Protein AF-0000000067715966 (afdb_homodimer)

Structure (mmCIF, N/CA/C/O backbone):
data_AF-0000000067715966-model_v1
#
loop_
_entity.id
_entity.type
_entity.pdbx_description
1 polymer 'Transcriptional regulator'
#
loop_
_atom_site.group_PDB
_atom_site.id
_atom_site.type_symbol
_atom_site.label_atom_id
_atom_site.label_alt_id
_atom_site.label_comp_id
_atom_site.label_asym_id
_atom_site.label_entity_id
_atom_site.label_seq_id
_atom_site.pdbx_PDB_ins_code
_atom_site.Cartn_x
_atom_site.Cartn_y
_atom_site.Cartn_z
_atom_site.occupancy
_atom_site.B_iso_or_equiv
_atom_site.auth_seq_id
_atom_site.auth_comp_id
_atom_site.auth_asym_id
_atom_site.auth_atom_id
_atom_site.pdbx_PDB_model_num
ATOM 1 N N . MET A 1 1 ? 24.328 -12.742 -24.219 1 64.44 1 MET A N 1
ATOM 2 C CA . MET A 1 1 ? 24.547 -11.734 -23.188 1 64.44 1 MET A CA 1
ATOM 3 C C . MET A 1 1 ? 24.984 -12.391 -21.875 1 64.44 1 MET A C 1
ATOM 5 O O . MET A 1 1 ? 24.5 -13.469 -21.531 1 64.44 1 MET A O 1
ATOM 9 N N . GLN A 1 2 ? 26.062 -11.914 -21.234 1 86.31 2 GLN A N 1
ATOM 10 C CA . GLN A 1 2 ? 26.562 -12.531 -20 1 86.31 2 GLN A CA 1
ATOM 11 C C . GLN A 1 2 ? 25.594 -12.281 -18.844 1 86.31 2 GLN A C 1
ATOM 13 O O . GLN A 1 2 ? 25.109 -11.172 -18.672 1 86.31 2 GLN A O 1
ATOM 18 N N . LEU A 1 3 ? 25.203 -13.406 -18.172 1 93.06 3 LEU A N 1
ATOM 19 C CA . LEU A 1 3 ? 24.312 -13.328 -17.016 1 93.06 3 LEU A CA 1
ATOM 20 C C . LEU A 1 3 ? 24.938 -12.5 -15.898 1 93.06 3 LEU A C 1
ATOM 22 O O . LEU A 1 3 ? 26.094 -12.734 -15.523 1 93.06 3 LEU A O 1
ATOM 26 N N . SER A 1 4 ? 24.312 -11.414 -15.586 1 96.56 4 SER A N 1
ATOM 27 C CA . SER A 1 4 ? 24.734 -10.508 -14.523 1 96.56 4 SER A CA 1
ATOM 28 C C . SER A 1 4 ? 23.531 -10.016 -13.727 1 96.56 4 SER A C 1
ATOM 30 O O . SER A 1 4 ? 22.375 -10.242 -14.117 1 96.56 4 SER A O 1
ATOM 32 N N . LYS A 1 5 ? 23.781 -9.453 -12.602 1 97.62 5 LYS A N 1
ATOM 33 C CA . LYS A 1 5 ? 22.703 -8.859 -11.828 1 97.62 5 LYS A CA 1
ATOM 34 C C . LYS A 1 5 ? 21.938 -7.828 -12.656 1 97.62 5 LYS A C 1
ATOM 36 O O . LYS A 1 5 ? 20.703 -7.777 -12.609 1 97.62 5 LYS A O 1
ATOM 41 N N . GLU A 1 6 ? 22.672 -7.102 -13.469 1 97.44 6 GLU A N 1
ATOM 42 C CA . GLU A 1 6 ? 22.078 -6.047 -14.281 1 97.44 6 GLU A CA 1
ATOM 43 C C . GLU A 1 6 ? 21.156 -6.629 -15.352 1 97.44 6 GLU A C 1
ATOM 45 O O . GLU A 1 6 ? 20.047 -6.121 -15.57 1 97.44 6 GLU A O 1
ATOM 50 N N . SER A 1 7 ? 21.594 -7.688 -15.977 1 97.62 7 SER A N 1
ATOM 51 C CA . SER A 1 7 ? 20.766 -8.297 -17.016 1 97.62 7 SER A CA 1
ATOM 52 C C . SER A 1 7 ? 19.516 -8.938 -16.406 1 97.62 7 SER A C 1
ATOM 54 O O . SER A 1 7 ? 18.453 -8.914 -17.016 1 97.62 7 SER A O 1
ATOM 56 N N . ILE A 1 8 ? 19.656 -9.508 -15.203 1 98.44 8 ILE A N 1
ATOM 57 C CA . ILE A 1 8 ? 18.531 -10.133 -14.516 1 98.44 8 ILE A CA 1
ATOM 58 C C . ILE A 1 8 ? 17.5 -9.07 -14.125 1 98.44 8 ILE A C 1
ATOM 60 O O . ILE A 1 8 ? 16.297 -9.234 -14.367 1 98.44 8 ILE A O 1
ATOM 64 N N . ILE A 1 9 ? 18 -7.961 -13.617 1 98.56 9 ILE A N 1
ATOM 65 C CA . ILE A 1 9 ? 17.125 -6.863 -13.227 1 98.56 9 ILE A CA 1
ATOM 66 C C . ILE A 1 9 ? 16.438 -6.289 -14.461 1 98.56 9 ILE A C 1
ATOM 68 O O . ILE A 1 9 ? 15.234 -6.004 -14.43 1 98.56 9 ILE A O 1
ATOM 72 N N . GLY A 1 10 ? 17.203 -6.113 -15.516 1 98.12 10 GLY A N 1
ATOM 73 C CA . GLY A 1 10 ? 16.625 -5.645 -16.75 1 98.12 10 GLY A CA 1
ATOM 74 C C . GLY A 1 10 ? 15.492 -6.527 -17.266 1 98.12 10 GLY A C 1
ATOM 75 O O . GLY A 1 10 ? 14.453 -6.031 -17.688 1 98.12 10 GLY A O 1
ATOM 76 N N . ALA A 1 11 ? 15.719 -7.824 -17.219 1 98.38 11 ALA A N 1
ATOM 77 C CA . ALA A 1 11 ? 14.695 -8.789 -17.625 1 98.38 11 ALA A CA 1
ATOM 78 C C . ALA A 1 11 ? 13.469 -8.703 -16.719 1 98.38 11 ALA A C 1
ATOM 80 O O . ALA A 1 11 ? 12.336 -8.773 -17.188 1 98.38 11 ALA A O 1
ATOM 81 N N . ALA A 1 12 ? 13.688 -8.57 -15.422 1 98.56 12 ALA A N 1
ATOM 82 C CA . ALA A 1 12 ? 12.602 -8.43 -14.453 1 98.56 12 ALA A CA 1
ATOM 83 C C . ALA A 1 12 ? 11.742 -7.211 -14.773 1 98.56 12 ALA A C 1
ATOM 85 O O . ALA A 1 12 ? 10.508 -7.305 -14.812 1 98.56 12 ALA A O 1
ATOM 86 N N . VAL A 1 13 ? 12.414 -6.09 -15.086 1 98.44 13 VAL A N 1
ATOM 87 C CA . VAL A 1 13 ? 11.703 -4.848 -15.383 1 98.44 13 VAL A CA 1
ATOM 88 C C . VAL A 1 13 ? 10.891 -5.012 -16.656 1 98.44 13 VAL A C 1
ATOM 90 O O . VAL A 1 13 ? 9.766 -4.52 -16.75 1 98.44 13 VAL A O 1
ATOM 93 N N . SER A 1 14 ? 11.453 -5.688 -17.625 1 98.12 14 SER A N 1
ATOM 94 C CA . SER A 1 14 ? 10.742 -5.953 -18.875 1 98.12 14 SER A CA 1
ATOM 95 C C . SER A 1 14 ? 9.484 -6.785 -18.625 1 98.12 14 SER A C 1
ATOM 97 O O . SER A 1 14 ? 8.422 -6.492 -19.172 1 98.12 14 SER A O 1
ATOM 99 N N . ILE A 1 15 ? 9.594 -7.785 -17.828 1 98.12 15 ILE A N 1
ATOM 100 C CA . ILE A 1 15 ? 8.469 -8.656 -17.5 1 98.12 15 ILE A CA 1
ATOM 101 C C . ILE A 1 15 ? 7.41 -7.859 -16.734 1 98.12 15 ILE A C 1
ATOM 103 O O . ILE A 1 15 ? 6.219 -7.973 -17.031 1 98.12 15 ILE A O 1
ATOM 107 N N . LEU A 1 16 ? 7.848 -7.035 -15.805 1 97.5 16 LEU A N 1
ATOM 108 C CA . LEU A 1 16 ? 6.922 -6.176 -15.07 1 97.5 16 LEU A CA 1
ATOM 109 C C . LEU A 1 16 ? 6.137 -5.285 -16.031 1 97.5 16 LEU A C 1
ATOM 111 O O . LEU A 1 16 ? 4.906 -5.234 -15.961 1 97.5 16 LEU A O 1
ATOM 115 N N . SER A 1 17 ? 6.867 -4.668 -16.953 1 95.88 17 SER A N 1
ATOM 116 C CA . SER A 1 17 ? 6.27 -3.701 -17.859 1 95.88 17 SER A CA 1
ATOM 117 C C . SER A 1 17 ? 5.227 -4.359 -18.766 1 95.88 17 SER A C 1
ATOM 119 O O . SER A 1 17 ? 4.215 -3.742 -19.109 1 95.88 17 SER A O 1
ATOM 121 N N . GLU A 1 18 ? 5.48 -5.574 -19.047 1 94.81 18 GLU A N 1
ATOM 122 C CA . GLU A 1 18 ? 4.617 -6.262 -20 1 94.81 18 GLU A CA 1
ATOM 123 C C . GLU A 1 18 ? 3.49 -7.008 -19.297 1 94.81 18 GLU A C 1
ATOM 125 O O . GLU A 1 18 ? 2.355 -7.031 -19.766 1 94.81 18 GLU A O 1
ATOM 130 N N . PHE A 1 19 ? 3.787 -7.586 -18.094 1 93.56 19 PHE A N 1
ATOM 131 C CA . PHE A 1 19 ? 2.836 -8.531 -17.516 1 93.56 19 PHE A CA 1
ATOM 132 C C . PHE A 1 19 ? 2.486 -8.156 -16.094 1 93.56 19 PHE A C 1
ATOM 134 O O . PHE A 1 19 ? 1.369 -8.398 -15.625 1 93.56 19 PHE A O 1
ATOM 141 N N . GLY A 1 20 ? 3.438 -7.629 -15.367 1 95.25 20 GLY A N 1
ATOM 142 C CA . GLY A 1 20 ? 3.18 -7.273 -13.977 1 95.25 20 GLY A CA 1
ATOM 143 C C . GLY A 1 20 ? 3.924 -8.148 -12.984 1 95.25 20 GLY A C 1
ATOM 144 O O . GLY A 1 20 ? 4.691 -9.023 -13.383 1 95.25 20 GLY A O 1
ATOM 145 N N . LEU A 1 21 ? 3.736 -7.887 -11.711 1 95.69 21 LEU A N 1
ATOM 146 C CA . LEU A 1 21 ? 4.539 -8.492 -10.648 1 95.69 21 LEU A CA 1
ATOM 147 C C . LEU A 1 21 ? 4.234 -9.977 -10.516 1 95.69 21 LEU A C 1
ATOM 149 O O . LEU A 1 21 ? 5.129 -10.773 -10.234 1 95.69 21 LEU A O 1
ATOM 153 N N . SER A 1 22 ? 2.973 -10.398 -10.68 1 92.19 22 SER A N 1
ATOM 154 C CA . SER A 1 22 ? 2.596 -11.797 -10.539 1 92.19 22 SER A CA 1
ATOM 155 C C . SER A 1 22 ? 3.357 -12.68 -11.523 1 92.19 22 SER A C 1
ATOM 157 O O . SER A 1 22 ? 3.621 -13.852 -11.242 1 92.19 22 SER A O 1
ATOM 159 N N . ASP A 1 23 ? 3.777 -12.109 -12.578 1 95.62 23 ASP A N 1
ATOM 160 C CA . ASP A 1 23 ? 4.457 -12.859 -13.633 1 95.62 23 ASP A CA 1
ATOM 161 C C . ASP A 1 23 ? 5.973 -12.75 -13.492 1 95.62 23 ASP A C 1
ATOM 163 O O . ASP A 1 23 ? 6.719 -13.492 -14.133 1 95.62 23 ASP A O 1
ATOM 167 N N . MET A 1 24 ? 6.367 -11.805 -12.695 1 97.38 24 MET A N 1
ATOM 168 C CA . MET A 1 24 ? 7.805 -11.672 -12.484 1 97.38 24 MET A CA 1
ATOM 169 C C . MET A 1 24 ? 8.312 -12.734 -11.516 1 97.38 24 MET A C 1
ATOM 171 O O . MET A 1 24 ? 8.555 -12.445 -10.344 1 97.38 24 MET A O 1
ATOM 175 N N . THR A 1 25 ? 8.508 -13.938 -11.961 1 96.94 25 THR A N 1
ATOM 176 C CA . THR A 1 25 ? 9.031 -15.055 -11.18 1 96.94 25 THR A CA 1
ATOM 177 C C . THR A 1 25 ? 10.469 -15.375 -11.586 1 96.94 25 THR A C 1
ATOM 179 O O . THR A 1 25 ? 10.891 -15.039 -12.695 1 96.94 25 THR A O 1
ATOM 182 N N . MET A 1 26 ? 11.172 -16.078 -10.68 1 97.44 26 MET A N 1
ATOM 183 C CA . MET A 1 26 ? 12.531 -16.484 -10.992 1 97.44 26 MET A CA 1
ATOM 184 C C . MET A 1 26 ? 12.57 -17.328 -12.258 1 97.44 26 MET A C 1
ATOM 186 O O . MET A 1 26 ? 13.438 -17.125 -13.117 1 97.44 26 MET A O 1
ATOM 190 N N . ARG A 1 27 ? 11.594 -18.188 -12.461 1 97.38 27 ARG A N 1
ATOM 191 C CA . ARG A 1 27 ? 11.531 -19.078 -13.609 1 97.38 27 ARG A CA 1
ATOM 192 C C . ARG A 1 27 ? 11.289 -18.297 -14.898 1 97.38 27 ARG A C 1
ATOM 194 O O . ARG A 1 27 ? 11.93 -18.562 -15.922 1 97.38 27 ARG A O 1
ATOM 201 N N . ARG A 1 28 ? 10.398 -17.328 -14.875 1 97.69 28 ARG A N 1
ATOM 202 C CA . ARG A 1 28 ? 10.086 -16.562 -16.078 1 97.69 28 ARG A CA 1
ATOM 203 C C . ARG A 1 28 ? 11.25 -15.656 -16.469 1 97.69 28 ARG A C 1
ATOM 205 O O . ARG A 1 28 ? 11.516 -15.477 -17.656 1 97.69 28 ARG A O 1
ATOM 212 N N . VAL A 1 29 ? 11.891 -15.062 -15.461 1 98.44 29 VAL A N 1
ATOM 213 C CA . VAL A 1 29 ? 13.055 -14.219 -15.727 1 98.44 29 VAL A CA 1
ATOM 214 C C . VAL A 1 29 ? 14.148 -15.055 -16.391 1 98.44 29 VAL A C 1
ATOM 216 O O . VAL A 1 29 ? 14.742 -14.625 -17.375 1 98.44 29 VAL A O 1
ATOM 219 N N . ALA A 1 30 ? 14.375 -16.266 -15.883 1 98.06 30 ALA A N 1
ATOM 220 C CA . ALA A 1 30 ? 15.352 -17.172 -16.469 1 98.06 30 ALA A CA 1
ATOM 221 C C . ALA A 1 30 ? 15 -17.5 -17.922 1 98.06 30 ALA A C 1
ATOM 223 O O . ALA A 1 30 ? 15.867 -17.453 -18.797 1 98.06 30 ALA A O 1
ATOM 224 N N . LYS A 1 31 ? 13.75 -17.812 -18.125 1 97.69 31 LYS A N 1
ATOM 225 C CA . LYS A 1 31 ? 13.266 -18.125 -19.469 1 97.69 31 LYS A CA 1
ATOM 226 C C . LYS A 1 31 ? 13.508 -16.953 -20.422 1 97.69 31 LYS A C 1
ATOM 228 O O . LYS A 1 31 ? 13.953 -17.156 -21.547 1 97.69 31 LYS A O 1
ATOM 233 N N . GLN A 1 32 ? 13.203 -15.75 -19.969 1 96.88 32 GLN A N 1
ATOM 234 C CA . GLN A 1 32 ? 13.391 -14.555 -20.797 1 96.88 32 GLN A CA 1
ATOM 235 C C . GLN A 1 32 ? 14.859 -14.391 -21.188 1 96.88 32 GLN A C 1
ATOM 237 O O . GLN A 1 32 ? 15.156 -13.898 -22.281 1 96.88 32 GLN A O 1
ATOM 242 N N . LEU A 1 33 ? 15.742 -14.734 -20.281 1 97.75 33 LEU A N 1
ATOM 243 C CA . LEU A 1 33 ? 17.172 -14.578 -20.5 1 97.75 33 LEU A CA 1
ATOM 244 C C . LEU A 1 33 ? 17.766 -15.812 -21.172 1 97.75 33 LEU A C 1
ATOM 246 O O . LEU A 1 33 ? 18.953 -15.859 -21.469 1 97.75 33 LEU A O 1
ATOM 250 N N . ASN A 1 34 ? 16.938 -16.844 -21.406 1 97.38 34 ASN A N 1
ATOM 251 C CA . ASN A 1 34 ? 17.359 -18.094 -22.031 1 97.38 34 ASN A CA 1
ATOM 252 C C . ASN A 1 34 ? 18.438 -18.797 -21.219 1 97.38 34 ASN A C 1
ATOM 254 O O . ASN A 1 34 ? 19.469 -19.188 -21.781 1 97.38 34 ASN A O 1
ATOM 258 N N . VAL A 1 35 ? 18.188 -18.875 -19.938 1 97.06 35 VAL A N 1
ATOM 259 C CA . VAL A 1 35 ? 19.078 -19.609 -19.047 1 97.06 35 VAL A CA 1
ATOM 260 C C . VAL A 1 35 ? 18.266 -20.547 -18.156 1 97.06 35 VAL A C 1
ATOM 262 O O . VAL A 1 35 ? 17.047 -20.438 -18.094 1 97.06 35 VAL A O 1
ATOM 265 N N . ALA A 1 36 ? 18.953 -21.516 -17.5 1 95.5 36 ALA A N 1
ATOM 266 C CA . ALA A 1 36 ? 18.297 -22.375 -16.516 1 95.5 36 ALA A CA 1
ATOM 267 C C . ALA A 1 36 ? 17.938 -21.578 -15.258 1 95.5 36 ALA A C 1
ATOM 269 O O . ALA A 1 36 ? 18.703 -20.734 -14.812 1 95.5 36 ALA A O 1
ATOM 270 N N . PRO A 1 37 ? 16.797 -21.844 -14.602 1 93.94 37 PRO A N 1
ATOM 271 C CA . PRO A 1 37 ? 16.406 -21.125 -13.391 1 93.94 37 PRO A CA 1
ATOM 272 C C . PRO A 1 37 ? 17.484 -21.156 -12.312 1 93.94 37 PRO A C 1
ATOM 274 O O . PRO A 1 37 ? 17.703 -20.156 -11.617 1 93.94 37 PRO A O 1
ATOM 277 N N . GLY A 1 38 ? 18.172 -22.281 -12.227 1 95.25 38 GLY A N 1
ATOM 278 C CA . GLY A 1 38 ? 19.219 -22.453 -11.227 1 95.25 38 GLY A CA 1
ATOM 279 C C . GLY A 1 38 ? 20.328 -21.422 -11.359 1 95.25 38 GLY A C 1
ATOM 280 O O . GLY A 1 38 ? 20.969 -21.078 -10.367 1 95.25 38 GLY A O 1
ATOM 281 N N . ALA A 1 39 ? 20.578 -20.875 -12.508 1 96.12 39 ALA A N 1
ATOM 282 C CA . ALA A 1 39 ? 21.641 -19.906 -12.766 1 96.12 39 ALA A CA 1
ATOM 283 C C . ALA A 1 39 ? 21.344 -18.578 -12.086 1 96.12 39 ALA A C 1
ATOM 285 O O . ALA A 1 39 ? 22.266 -17.828 -11.719 1 96.12 39 ALA A O 1
ATOM 286 N N . LEU A 1 40 ? 20.031 -18.203 -11.906 1 97.06 40 LEU A N 1
ATOM 287 C CA . LEU A 1 40 ? 19.641 -16.938 -11.297 1 97.06 40 LEU A CA 1
ATOM 288 C C . LEU A 1 40 ? 19.969 -16.938 -9.805 1 97.06 40 LEU A C 1
ATOM 290 O O . LEU A 1 40 ? 20.266 -15.875 -9.234 1 97.06 40 LEU A O 1
ATOM 294 N N . TYR A 1 41 ? 19.953 -18.078 -9.211 1 95.69 41 TYR A N 1
ATOM 295 C CA . TYR A 1 41 ? 20.094 -18.203 -7.762 1 95.69 41 TYR A CA 1
ATOM 296 C C . TYR A 1 41 ? 21.516 -17.859 -7.32 1 95.69 41 TYR A C 1
ATOM 298 O O . TYR A 1 41 ? 21.75 -17.609 -6.141 1 95.69 41 TYR A O 1
ATOM 306 N N . TRP A 1 42 ? 22.469 -17.875 -8.25 1 95 42 TRP A N 1
ATOM 307 C CA . TRP A 1 42 ? 23.828 -17.422 -7.969 1 95 42 TRP A CA 1
ATOM 308 C C . TRP A 1 42 ? 23.859 -15.914 -7.715 1 95 42 TRP A C 1
ATOM 310 O O . TRP A 1 42 ? 24.766 -15.414 -7.047 1 95 42 TRP A O 1
ATOM 320 N N . HIS A 1 43 ? 22.875 -15.234 -8.234 1 97.5 43 HIS A N 1
ATOM 321 C CA . HIS A 1 43 ? 22.844 -13.781 -8.148 1 97.5 43 HIS A CA 1
ATOM 322 C C . HIS A 1 43 ? 21.766 -13.32 -7.156 1 97.5 43 HIS A C 1
ATOM 324 O O . HIS A 1 43 ? 21.969 -12.359 -6.418 1 97.5 43 HIS A O 1
ATOM 330 N N . PHE A 1 44 ? 20.656 -14.008 -7.215 1 97.69 44 PHE A N 1
ATOM 331 C CA . PHE A 1 44 ? 19.547 -13.727 -6.32 1 97.69 44 PHE A CA 1
ATOM 332 C C . PHE A 1 44 ? 19 -15.016 -5.707 1 97.69 44 PHE A C 1
ATOM 334 O O . PHE A 1 44 ? 18.484 -15.875 -6.418 1 97.69 44 PHE A O 1
ATOM 341 N N . LYS A 1 45 ? 18.984 -15.062 -4.414 1 95.12 45 LYS A N 1
ATOM 342 C CA . LYS A 1 45 ? 18.672 -16.297 -3.703 1 95.12 45 LYS A CA 1
ATOM 343 C C . LYS A 1 45 ? 17.188 -16.641 -3.822 1 95.12 45 LYS A C 1
ATOM 345 O O . LYS A 1 45 ? 16.797 -17.797 -3.697 1 95.12 45 LYS A O 1
ATOM 350 N N . ASN A 1 46 ? 16.406 -15.609 -3.953 1 93.88 46 ASN A N 1
ATOM 351 C CA . ASN A 1 46 ? 14.961 -15.781 -4.016 1 93.88 46 ASN A CA 1
ATOM 352 C C . ASN A 1 46 ? 14.273 -14.586 -4.668 1 93.88 46 ASN A C 1
ATOM 354 O O . ASN A 1 46 ? 14.938 -13.602 -5.02 1 93.88 46 ASN A O 1
ATOM 358 N N . LYS A 1 47 ? 13.055 -14.633 -4.836 1 94.62 47 LYS A N 1
ATOM 359 C CA . LYS A 1 47 ? 12.258 -13.586 -5.477 1 94.62 47 LYS A CA 1
ATOM 360 C C . LYS A 1 47 ? 12.328 -12.281 -4.691 1 94.62 47 LYS A C 1
ATOM 362 O O . LYS A 1 47 ? 12.344 -11.195 -5.277 1 94.62 47 LYS A O 1
ATOM 367 N N . GLN A 1 48 ? 12.32 -12.375 -3.41 1 93.44 48 GLN A N 1
ATOM 368 C CA . GLN A 1 48 ? 12.344 -11.18 -2.574 1 93.44 48 GLN A CA 1
ATOM 369 C C . GLN A 1 48 ? 13.609 -10.367 -2.818 1 93.44 48 GLN A C 1
ATOM 371 O O . GLN A 1 48 ? 13.562 -9.133 -2.891 1 93.44 48 GLN A O 1
ATOM 376 N N . GLU A 1 49 ? 14.75 -11.023 -2.945 1 96.12 49 GLU A N 1
ATOM 377 C CA . GLU A 1 49 ? 15.992 -10.32 -3.258 1 96.12 49 GLU A CA 1
ATOM 378 C C . GLU A 1 49 ? 15.914 -9.641 -4.621 1 96.12 49 GLU A C 1
ATOM 380 O O . GLU A 1 49 ? 16.438 -8.539 -4.801 1 96.12 49 GLU A O 1
ATOM 385 N N . LEU A 1 50 ? 15.312 -10.375 -5.574 1 97.94 50 LEU A N 1
ATOM 386 C CA . LEU A 1 50 ? 15.141 -9.789 -6.898 1 97.94 50 LEU A CA 1
ATOM 387 C C . LEU A 1 50 ? 14.203 -8.586 -6.844 1 97.94 50 LEU A C 1
ATOM 389 O O . LEU A 1 50 ? 14.445 -7.574 -7.504 1 97.94 50 LEU A O 1
ATOM 393 N N . ILE A 1 51 ? 13.133 -8.633 -6.051 1 97.81 51 ILE A N 1
ATOM 394 C CA . ILE A 1 51 ? 12.203 -7.527 -5.844 1 97.81 51 ILE A CA 1
ATOM 395 C C . ILE A 1 51 ? 12.945 -6.324 -5.27 1 97.81 51 ILE A C 1
ATOM 397 O O . ILE A 1 51 ? 12.781 -5.199 -5.746 1 97.81 51 ILE A O 1
ATOM 401 N N . ASP A 1 52 ? 13.773 -6.555 -4.301 1 97.25 52 ASP A N 1
ATOM 402 C CA . ASP A 1 52 ? 14.555 -5.492 -3.676 1 97.25 52 ASP A CA 1
ATOM 403 C C . ASP A 1 52 ? 15.469 -4.812 -4.691 1 97.25 52 ASP A C 1
ATOM 405 O O . ASP A 1 52 ? 15.492 -3.584 -4.789 1 97.25 52 ASP A O 1
ATOM 409 N N . ALA A 1 53 ? 16.156 -5.641 -5.457 1 98.38 53 ALA A N 1
ATOM 410 C CA . ALA A 1 53 ? 17.078 -5.117 -6.449 1 98.38 53 ALA A CA 1
ATOM 411 C C . ALA A 1 53 ? 16.344 -4.355 -7.547 1 98.38 53 ALA A C 1
ATOM 413 O O . ALA A 1 53 ? 16.812 -3.305 -8 1 98.38 53 ALA A O 1
ATOM 414 N N . THR A 1 54 ? 15.273 -4.898 -7.992 1 98.69 54 THR A N 1
ATOM 415 C CA . THR A 1 54 ? 14.453 -4.25 -9 1 98.69 54 THR A CA 1
ATOM 416 C C . THR A 1 54 ? 13.914 -2.92 -8.492 1 98.69 54 THR A C 1
ATOM 418 O O . THR A 1 54 ? 13.898 -1.925 -9.219 1 98.69 54 THR A O 1
ATOM 421 N N . SER A 1 55 ? 13.469 -2.879 -7.242 1 98.69 55 SER A N 1
ATOM 422 C CA . SER A 1 55 ? 12.984 -1.65 -6.625 1 98.69 55 SER A CA 1
ATOM 423 C C . SER A 1 55 ? 14.062 -0.575 -6.602 1 98.69 55 SER A C 1
ATOM 425 O O . SER A 1 55 ? 13.797 0.587 -6.914 1 98.69 55 SER A O 1
ATOM 427 N N . ARG A 1 56 ? 15.273 -0.962 -6.234 1 98.44 56 ARG A N 1
ATOM 428 C CA . ARG A 1 56 ? 16.391 -0.017 -6.219 1 98.44 56 ARG A CA 1
ATOM 429 C C . ARG A 1 56 ? 16.672 0.517 -7.617 1 98.44 56 ARG A C 1
ATOM 431 O O . ARG A 1 56 ? 17 1.693 -7.785 1 98.44 56 ARG A O 1
ATOM 438 N N . TYR A 1 57 ? 16.531 -0.386 -8.562 1 98.5 57 TYR A N 1
ATOM 439 C CA . TYR A 1 57 ? 16.719 0.03 -9.945 1 98.5 57 TYR A CA 1
ATOM 440 C C . TYR A 1 57 ? 15.656 1.052 -10.352 1 98.5 57 TYR A C 1
ATOM 442 O O . TYR A 1 57 ? 15.984 2.082 -10.953 1 98.5 57 TYR A O 1
ATOM 450 N N . LEU A 1 58 ? 14.414 0.835 -10.055 1 98.5 58 LEU A N 1
ATOM 451 C CA . LEU A 1 58 ? 13.312 1.722 -10.422 1 98.5 58 LEU A CA 1
ATOM 452 C C . LEU A 1 58 ? 13.445 3.072 -9.727 1 98.5 58 LEU A C 1
ATOM 454 O O . LEU A 1 58 ? 13.086 4.105 -10.297 1 98.5 58 LEU A O 1
ATOM 458 N N . LEU A 1 59 ? 14 3.068 -8.508 1 98.62 59 LEU A N 1
ATOM 459 C CA . LEU A 1 59 ? 14.086 4.277 -7.695 1 98.62 59 LEU A CA 1
ATOM 460 C C . LEU A 1 59 ? 15.469 4.91 -7.809 1 98.62 59 LEU A C 1
ATOM 462 O O . LEU A 1 59 ? 15.797 5.836 -7.062 1 98.62 59 LEU A O 1
ATOM 466 N N . ALA A 1 60 ? 16.312 4.438 -8.711 1 97.94 60 ALA A N 1
ATOM 467 C CA . ALA A 1 60 ? 17.719 4.844 -8.828 1 97.94 60 ALA A CA 1
ATOM 468 C C . ALA A 1 60 ? 17.828 6.359 -8.961 1 97.94 60 ALA A C 1
ATOM 470 O O . ALA A 1 60 ? 18.719 6.969 -8.359 1 97.94 60 ALA A O 1
ATOM 471 N N . PRO A 1 61 ? 16.922 7.066 -9.711 1 97.56 61 PRO A N 1
ATOM 472 C CA . PRO A 1 61 ? 17.062 8.516 -9.828 1 97.56 61 PRO A CA 1
ATOM 473 C C . PRO A 1 61 ? 16.938 9.227 -8.477 1 97.56 61 PRO A C 1
ATOM 475 O O . PRO A 1 61 ? 17.547 10.273 -8.266 1 97.56 61 PRO A O 1
ATOM 478 N N . VAL A 1 62 ? 16.172 8.68 -7.531 1 97.75 62 VAL A N 1
ATOM 479 C CA . VAL A 1 62 ? 15.992 9.258 -6.207 1 97.75 62 VAL A CA 1
ATOM 480 C C . VAL A 1 62 ? 17.109 8.781 -5.27 1 97.75 62 VAL A C 1
ATOM 482 O O . VAL A 1 62 ? 17.688 9.578 -4.543 1 97.75 62 VAL A O 1
ATOM 485 N N . LEU A 1 63 ? 17.453 7.523 -5.32 1 97.19 63 LEU A N 1
ATOM 486 C CA . LEU A 1 63 ? 18.422 6.902 -4.426 1 97.19 63 LEU A CA 1
ATOM 487 C C . LEU A 1 63 ? 19.844 7.344 -4.77 1 97.19 63 LEU A C 1
ATOM 489 O O . LEU A 1 63 ? 20.719 7.355 -3.904 1 97.19 63 LEU A O 1
ATOM 493 N N . GLY A 1 64 ? 20.062 7.695 -5.996 1 95.88 64 GLY A N 1
ATOM 494 C CA . GLY A 1 64 ? 21.406 7.973 -6.48 1 95.88 64 GLY A CA 1
ATOM 495 C C . GLY A 1 64 ? 21.766 9.445 -6.441 1 95.88 64 GLY A C 1
ATOM 496 O O . GLY A 1 64 ? 22.781 9.859 -6.992 1 95.88 64 GLY A O 1
ATOM 497 N N . ARG A 1 65 ? 20.922 10.297 -5.82 1 94.94 65 ARG A N 1
ATOM 498 C CA . ARG A 1 65 ? 21.172 11.727 -5.738 1 94.94 65 ARG A CA 1
ATOM 499 C C . ARG A 1 65 ? 22.469 12.008 -4.984 1 94.94 65 ARG A C 1
ATOM 501 O O . ARG A 1 65 ? 22.734 11.383 -3.957 1 94.94 65 ARG A O 1
ATOM 508 N N . ASN A 1 66 ? 23.219 12.977 -5.562 1 92.94 66 ASN A N 1
ATOM 509 C CA . ASN A 1 66 ? 24.406 13.43 -4.84 1 92.94 66 ASN A CA 1
ATOM 510 C C . ASN A 1 66 ? 24.047 14.5 -3.811 1 92.94 66 ASN A C 1
ATOM 512 O O . ASN A 1 66 ? 22.891 14.859 -3.65 1 92.94 66 ASN A O 1
ATOM 516 N N . ASP A 1 67 ? 25.047 14.93 -3.105 1 90.31 67 ASP A N 1
ATOM 517 C CA . ASP A 1 67 ? 24.828 15.867 -2.004 1 90.31 67 ASP A CA 1
ATOM 518 C C . ASP A 1 67 ? 24.188 17.156 -2.498 1 90.31 67 ASP A C 1
ATOM 520 O O . ASP A 1 67 ? 23.312 17.719 -1.84 1 90.31 67 ASP A O 1
ATOM 524 N N . GLU A 1 68 ? 24.625 17.641 -3.623 1 92.44 68 GLU A N 1
ATOM 525 C CA . GLU A 1 68 ? 24.109 18.891 -4.172 1 92.44 68 GLU A CA 1
ATOM 526 C C . GLU A 1 68 ? 22.625 18.75 -4.551 1 92.44 68 GLU A C 1
ATOM 528 O O . GLU A 1 68 ? 21.828 19.641 -4.277 1 92.44 68 GLU A O 1
ATOM 533 N N . GLN A 1 69 ? 22.312 17.625 -5.195 1 91.5 69 GLN A N 1
ATOM 534 C CA . GLN A 1 69 ? 20.938 17.344 -5.582 1 91.5 69 GLN A CA 1
ATOM 535 C C . GLN A 1 69 ? 20.031 17.219 -4.359 1 91.5 69 GLN A C 1
ATOM 537 O O . GLN A 1 69 ? 18.922 17.734 -4.348 1 91.5 69 GLN A O 1
ATOM 542 N N . ARG A 1 70 ? 20.547 16.562 -3.359 1 89.19 70 ARG A N 1
ATOM 543 C CA . ARG A 1 70 ? 19.781 16.344 -2.131 1 89.19 70 ARG A CA 1
ATOM 544 C C . ARG A 1 70 ? 19.5 17.656 -1.419 1 89.19 70 ARG A C 1
ATOM 546 O O . ARG A 1 70 ? 18.438 17.844 -0.84 1 89.19 70 ARG A O 1
ATOM 553 N N . ALA A 1 71 ? 20.453 18.547 -1.507 1 88.06 71 ALA A N 1
ATOM 554 C CA . ALA A 1 71 ? 20.344 19.828 -0.81 1 88.06 71 ALA A CA 1
ATOM 555 C C . ALA A 1 71 ? 19.359 20.766 -1.527 1 88.06 71 ALA A C 1
ATOM 557 O O . ALA A 1 71 ? 18.812 21.672 -0.917 1 88.06 71 ALA A O 1
ATOM 558 N N . SER A 1 72 ? 19.125 20.531 -2.811 1 92.62 72 SER A N 1
ATOM 559 C CA . SER A 1 72 ? 18.375 21.484 -3.611 1 92.62 72 SER A CA 1
ATOM 560 C C . SER A 1 72 ? 16.938 21 -3.838 1 92.62 72 SER A C 1
ATOM 562 O O . SER A 1 72 ? 16.062 21.781 -4.195 1 92.62 72 SER A O 1
ATOM 564 N N . ILE A 1 73 ? 16.688 19.75 -3.539 1 95.56 73 ILE A N 1
ATOM 565 C CA . ILE A 1 73 ? 15.383 19.188 -3.879 1 95.56 73 ILE A CA 1
ATOM 566 C C . ILE A 1 73 ? 14.461 19.234 -2.66 1 95.56 73 ILE A C 1
ATOM 568 O O . ILE A 1 73 ? 14.898 18.984 -1.534 1 95.56 73 ILE A O 1
ATOM 572 N N . SER A 1 74 ? 13.227 19.641 -2.846 1 97.5 74 SER A N 1
ATOM 573 C CA . SER A 1 74 ? 12.25 19.703 -1.762 1 97.5 74 SER A CA 1
ATOM 574 C C . SER A 1 74 ? 11.617 18.344 -1.505 1 97.5 74 SER A C 1
ATOM 576 O O . SER A 1 74 ? 11.688 17.453 -2.352 1 97.5 74 SER A O 1
ATOM 578 N N . ALA A 1 75 ? 11.008 18.203 -0.321 1 98 75 ALA A N 1
ATOM 579 C CA . ALA A 1 75 ? 10.281 16.984 -0.002 1 98 75 ALA A CA 1
ATOM 580 C C . ALA A 1 75 ? 9.133 16.766 -0.984 1 98 75 ALA A C 1
ATOM 582 O O . ALA A 1 75 ? 8.844 15.625 -1.363 1 98 75 ALA A O 1
ATOM 583 N N . GLN A 1 76 ? 8.477 17.844 -1.378 1 98.31 76 GLN A N 1
ATOM 584 C CA . GLN A 1 76 ? 7.398 17.766 -2.359 1 98.31 76 GLN A CA 1
ATOM 585 C C . GLN A 1 76 ? 7.898 17.172 -3.676 1 98.31 76 GLN A C 1
ATOM 587 O O . GLN A 1 76 ? 7.27 16.281 -4.246 1 98.31 76 GLN A O 1
ATOM 592 N N . GLU A 1 77 ? 9.016 17.656 -4.121 1 98.12 77 GLU A N 1
ATOM 593 C CA . GLU A 1 77 ? 9.594 17.188 -5.371 1 98.12 77 GLU A CA 1
ATOM 594 C C . GLU A 1 77 ? 10.055 15.734 -5.25 1 98.12 77 GLU A C 1
ATOM 596 O O . GLU A 1 77 ? 9.898 14.945 -6.184 1 98.12 77 GLU A O 1
ATOM 601 N N . THR A 1 78 ? 10.664 15.422 -4.121 1 98.38 78 THR A N 1
ATOM 602 C CA . THR A 1 78 ? 11.125 14.062 -3.879 1 98.38 78 THR A CA 1
ATOM 603 C C . THR A 1 78 ? 9.953 13.078 -3.938 1 98.38 78 THR A C 1
ATOM 605 O O . THR A 1 78 ? 10.031 12.062 -4.625 1 98.38 78 THR A O 1
ATOM 608 N N . CYS A 1 79 ? 8.828 13.398 -3.287 1 98.69 79 CYS A N 1
ATOM 609 C CA . CYS A 1 79 ? 7.641 12.547 -3.262 1 98.69 79 CYS A CA 1
ATOM 610 C C . CYS A 1 79 ? 7.012 12.445 -4.645 1 98.69 79 CYS A C 1
ATOM 612 O O . CYS A 1 79 ? 6.609 11.359 -5.07 1 98.69 79 CYS A O 1
ATOM 614 N N . ALA A 1 80 ? 6.957 13.57 -5.344 1 98.38 80 ALA A N 1
ATOM 615 C CA . ALA A 1 80 ? 6.41 13.586 -6.699 1 98.38 80 ALA A CA 1
ATOM 616 C C . ALA A 1 80 ? 7.246 12.727 -7.641 1 98.38 80 ALA A C 1
ATOM 618 O O . ALA A 1 80 ? 6.703 12.031 -8.5 1 98.38 80 ALA A O 1
ATOM 619 N N . GLU A 1 81 ? 8.547 12.789 -7.48 1 98.25 81 GLU A N 1
ATOM 620 C CA . GLU A 1 81 ? 9.43 11.977 -8.312 1 98.25 81 GLU A CA 1
ATOM 621 C C . GLU A 1 81 ? 9.258 10.492 -8.008 1 98.25 81 GLU A C 1
ATOM 623 O O . GLU A 1 81 ? 9.242 9.664 -8.922 1 98.25 81 GLU A O 1
ATOM 628 N N . MET A 1 82 ? 9.18 10.164 -6.773 1 98.62 82 MET A N 1
ATOM 629 C CA . MET A 1 82 ? 8.938 8.773 -6.402 1 98.62 82 MET A CA 1
ATOM 630 C C . MET A 1 82 ? 7.637 8.258 -7.016 1 98.62 82 MET A C 1
ATOM 632 O O . MET A 1 82 ? 7.59 7.152 -7.547 1 98.62 82 MET A O 1
ATOM 636 N N . ARG A 1 83 ? 6.562 9.078 -6.93 1 98.56 83 ARG A N 1
ATOM 637 C CA . ARG A 1 83 ? 5.301 8.719 -7.566 1 98.56 83 ARG A CA 1
ATOM 638 C C . ARG A 1 83 ? 5.488 8.469 -9.055 1 98.56 83 ARG A C 1
ATOM 640 O O . ARG A 1 83 ? 5.02 7.461 -9.586 1 98.56 83 ARG A O 1
ATOM 647 N N . SER A 1 84 ? 6.184 9.398 -9.688 1 98.19 84 SER A N 1
ATOM 648 C CA . SER A 1 84 ? 6.402 9.305 -11.133 1 98.19 84 SER A CA 1
ATOM 649 C C . SER A 1 84 ? 7.16 8.031 -11.492 1 98.19 84 SER A C 1
ATOM 651 O O . SER A 1 84 ? 6.809 7.352 -12.461 1 98.19 84 SER A O 1
ATOM 653 N N . LEU A 1 85 ? 8.188 7.703 -10.734 1 98.31 85 LEU A N 1
ATOM 654 C CA . LEU A 1 85 ? 9 6.523 -10.984 1 98.31 85 LEU A CA 1
ATOM 655 C C . LEU A 1 85 ? 8.188 5.246 -10.812 1 98.31 85 LEU A C 1
ATOM 657 O O . LEU A 1 85 ? 8.281 4.324 -11.625 1 98.31 85 LEU A O 1
ATOM 661 N N . MET A 1 86 ? 7.375 5.18 -9.797 1 98 86 MET A N 1
ATOM 662 C CA . MET A 1 86 ? 6.527 4.012 -9.562 1 98 86 MET A CA 1
ATOM 663 C C . MET A 1 86 ? 5.516 3.842 -10.688 1 98 86 MET A C 1
ATOM 665 O O . MET A 1 86 ? 5.25 2.721 -11.125 1 98 86 MET A O 1
ATOM 669 N N . MET A 1 87 ? 4.973 4.938 -11.172 1 96.75 87 MET A N 1
ATOM 670 C CA . MET A 1 87 ? 3.902 4.914 -12.164 1 96.75 87 MET A CA 1
ATOM 671 C C . MET A 1 87 ? 4.438 4.52 -13.531 1 96.75 87 MET A C 1
ATOM 673 O O . MET A 1 87 ? 3.67 4.164 -14.43 1 96.75 87 MET A O 1
ATOM 677 N N . GLN A 1 88 ? 5.785 4.539 -13.719 1 96.5 88 GLN A N 1
ATOM 678 C CA . GLN A 1 88 ? 6.402 4.297 -15.023 1 96.5 88 GLN A CA 1
ATOM 679 C C . GLN A 1 88 ? 6.406 2.807 -15.359 1 96.5 88 GLN A C 1
ATOM 681 O O . GLN A 1 88 ? 6.602 2.43 -16.516 1 96.5 88 GLN A O 1
ATOM 686 N N . THR A 1 89 ? 6.293 1.982 -14.414 1 96.38 89 THR A N 1
ATOM 687 C CA . THR A 1 89 ? 6.309 0.537 -14.609 1 96.38 89 THR A CA 1
ATOM 688 C C . THR A 1 89 ? 5.027 -0.096 -14.07 1 96.38 89 THR A C 1
ATOM 690 O O . THR A 1 89 ? 4.57 0.245 -12.977 1 96.38 89 THR A O 1
ATOM 693 N N . LYS A 1 90 ? 4.449 -0.952 -14.922 1 94.94 90 LYS A N 1
ATOM 694 C CA . LYS A 1 90 ? 3.297 -1.714 -14.453 1 94.94 90 LYS A CA 1
ATOM 695 C C . LYS A 1 90 ? 3.598 -2.41 -13.133 1 94.94 90 LYS A C 1
ATOM 697 O O . LYS A 1 90 ? 4.621 -3.086 -13 1 94.94 90 LYS A O 1
ATOM 702 N N . ASP A 1 91 ? 2.84 -2.148 -12.141 1 95.62 91 ASP A N 1
ATOM 703 C CA . ASP A 1 91 ? 2.947 -2.695 -10.797 1 95.62 91 ASP A CA 1
ATOM 704 C C . ASP A 1 91 ? 4.18 -2.154 -10.078 1 95.62 91 ASP A C 1
ATOM 706 O O . ASP A 1 91 ? 4.715 -2.801 -9.18 1 95.62 91 ASP A O 1
ATOM 710 N N . GLY A 1 92 ? 4.73 -1.028 -10.555 1 97.88 92 GLY A N 1
ATOM 711 C CA . GLY A 1 92 ? 5.875 -0.414 -9.906 1 97.88 92 GLY A CA 1
ATOM 712 C C . GLY A 1 92 ? 5.648 -0.127 -8.43 1 97.88 92 GLY A C 1
ATOM 713 O O . GLY A 1 92 ? 6.527 -0.367 -7.602 1 97.88 92 GLY A O 1
ATOM 714 N N . ALA A 1 93 ? 4.441 0.366 -8.094 1 97.81 93 ALA A N 1
ATOM 715 C CA . ALA A 1 93 ? 4.105 0.672 -6.703 1 97.81 93 ALA A CA 1
ATOM 716 C C . ALA A 1 93 ? 4.055 -0.599 -5.859 1 97.81 93 ALA A C 1
ATOM 718 O O . ALA A 1 93 ? 4.461 -0.595 -4.695 1 97.81 93 ALA A O 1
ATOM 719 N N . GLU A 1 94 ? 3.562 -1.636 -6.434 1 96.69 94 GLU A N 1
ATOM 720 C CA . GLU A 1 94 ? 3.512 -2.912 -5.727 1 96.69 94 GLU A CA 1
ATOM 721 C C . GLU A 1 94 ? 4.914 -3.449 -5.457 1 96.69 94 GLU A C 1
ATOM 723 O O . GLU A 1 94 ? 5.184 -3.988 -4.379 1 96.69 94 GLU A O 1
ATOM 728 N N . VAL A 1 95 ? 5.801 -3.359 -6.461 1 97.94 95 VAL A N 1
ATOM 729 C CA . VAL A 1 95 ? 7.188 -3.795 -6.316 1 97.94 95 VAL A CA 1
ATOM 730 C C . VAL A 1 95 ? 7.855 -3.023 -5.18 1 97.94 95 VAL A C 1
ATOM 732 O O . VAL A 1 95 ? 8.5 -3.619 -4.312 1 97.94 95 VAL A O 1
ATOM 735 N N . ILE A 1 96 ? 7.668 -1.702 -5.152 1 98.31 96 ILE A N 1
ATOM 736 C CA . ILE A 1 96 ? 8.297 -0.864 -4.137 1 98.31 96 ILE A CA 1
ATOM 737 C C . ILE A 1 96 ? 7.691 -1.175 -2.768 1 98.31 96 ILE A C 1
ATOM 739 O O . ILE A 1 96 ? 8.414 -1.299 -1.778 1 98.31 96 ILE A O 1
ATOM 743 N N . SER A 1 97 ? 6.371 -1.291 -2.695 1 97.31 97 SER A N 1
ATOM 744 C CA . SER A 1 97 ? 5.707 -1.64 -1.444 1 97.31 97 SER A CA 1
ATOM 745 C C . SER A 1 97 ? 6.254 -2.945 -0.874 1 97.31 97 SER A C 1
ATOM 747 O O . SER A 1 97 ? 6.531 -3.037 0.324 1 97.31 97 SER A O 1
ATOM 749 N N . ALA A 1 98 ? 6.426 -3.967 -1.687 1 94.5 98 ALA A N 1
ATOM 750 C CA . ALA A 1 98 ? 6.953 -5.262 -1.265 1 94.5 98 ALA A CA 1
ATOM 751 C C . ALA A 1 98 ? 8.391 -5.133 -0.775 1 94.5 98 ALA A C 1
ATOM 753 O O . ALA A 1 98 ? 8.789 -5.797 0.185 1 94.5 98 ALA A O 1
ATOM 754 N N . ALA A 1 99 ? 9.141 -4.281 -1.414 1 96.44 99 ALA A N 1
ATOM 755 C CA . ALA A 1 99 ? 10.555 -4.117 -1.094 1 96.44 99 ALA A CA 1
ATOM 756 C C . ALA A 1 99 ? 10.734 -3.369 0.224 1 96.44 99 ALA A C 1
ATOM 758 O O . ALA A 1 99 ? 11.781 -3.482 0.87 1 96.44 99 ALA A O 1
ATOM 759 N N . LEU A 1 100 ? 9.711 -2.6 0.651 1 95.62 100 LEU A N 1
ATOM 760 C CA . LEU A 1 100 ? 9.812 -1.771 1.847 1 95.62 100 LEU A CA 1
ATOM 761 C C . LEU A 1 100 ? 9.812 -2.629 3.105 1 95.62 100 LEU A C 1
ATOM 763 O O . LEU A 1 100 ? 10.062 -2.127 4.203 1 95.62 100 LEU A O 1
ATOM 767 N N . SER A 1 101 ? 9.539 -3.945 2.967 1 89.19 101 SER A N 1
ATOM 768 C CA . SER A 1 101 ? 9.734 -4.863 4.082 1 89.19 101 SER A CA 1
ATOM 769 C C . SER A 1 101 ? 11.211 -4.973 4.457 1 89.19 101 SER A C 1
ATOM 771 O O . SER A 1 101 ? 11.539 -5.375 5.574 1 89.19 101 SER A O 1
ATOM 773 N N . ASN A 1 102 ? 12.055 -4.734 3.486 1 90.38 102 ASN A N 1
ATOM 774 C CA . ASN A 1 102 ? 13.492 -4.617 3.742 1 90.38 102 ASN A CA 1
ATOM 775 C C . ASN A 1 102 ? 13.82 -3.336 4.504 1 90.38 102 ASN A C 1
ATOM 777 O O . ASN A 1 102 ? 13.617 -2.234 3.992 1 90.38 102 ASN A O 1
ATOM 781 N N . GLN A 1 103 ? 14.352 -3.492 5.633 1 90.5 103 GLN A N 1
ATOM 782 C CA . GLN A 1 103 ? 14.602 -2.359 6.52 1 90.5 103 GLN A CA 1
ATOM 783 C C . GLN A 1 103 ? 15.625 -1.4 5.918 1 90.5 103 GLN A C 1
ATOM 785 O O . GLN A 1 103 ? 15.516 -0.184 6.086 1 90.5 103 GLN A O 1
ATOM 790 N N . GLN A 1 104 ? 16.594 -1.936 5.266 1 92.56 104 GLN A N 1
ATOM 791 C CA . GLN A 1 104 ? 17.656 -1.095 4.719 1 92.56 104 GLN A CA 1
ATOM 792 C C . GLN A 1 104 ? 17.109 -0.142 3.658 1 92.56 104 GLN A C 1
ATOM 794 O O . GLN A 1 104 ? 17.359 1.062 3.707 1 92.56 104 GLN A O 1
ATOM 799 N N . LEU A 1 105 ? 16.375 -0.672 2.695 1 95.06 105 LEU A N 1
ATOM 800 C CA . LEU A 1 105 ? 15.781 0.172 1.661 1 95.06 105 LEU A CA 1
ATOM 801 C C . LEU A 1 105 ? 14.836 1.196 2.273 1 95.06 105 LEU A C 1
ATOM 803 O O . LEU A 1 105 ? 14.859 2.371 1.9 1 95.06 105 LEU A O 1
ATOM 807 N N . ARG A 1 106 ? 13.977 0.752 3.195 1 95.88 106 ARG A N 1
ATOM 808 C CA . ARG A 1 106 ? 13.023 1.643 3.85 1 95.88 106 ARG A CA 1
ATOM 809 C C . ARG A 1 106 ? 13.742 2.793 4.547 1 95.88 106 ARG A C 1
ATOM 811 O O . ARG A 1 106 ? 13.359 3.955 4.391 1 95.88 106 ARG A O 1
ATOM 818 N N . GLN A 1 107 ? 14.828 2.514 5.281 1 95.12 107 GLN A N 1
ATOM 819 C CA . GLN A 1 107 ? 15.586 3.527 6.008 1 95.12 107 GLN A CA 1
ATOM 820 C C . GLN A 1 107 ? 16.266 4.5 5.051 1 95.12 107 GLN A C 1
ATOM 822 O O . GLN A 1 107 ? 16.328 5.703 5.32 1 95.12 107 GLN A O 1
ATOM 827 N N . GLU A 1 108 ? 16.766 3.967 3.984 1 95.44 108 GLU A N 1
ATOM 828 C CA . GLU A 1 108 ? 17.406 4.824 2.988 1 95.44 108 GLU A CA 1
ATOM 829 C C . GLU A 1 108 ? 16.406 5.809 2.387 1 95.44 108 GLU A C 1
ATOM 831 O O . GLU A 1 108 ? 16.703 6.996 2.25 1 95.44 108 GLU A O 1
ATOM 836 N N . LEU A 1 109 ? 15.234 5.316 2.055 1 97.44 109 LEU A N 1
ATOM 837 C CA . LEU A 1 109 ? 14.211 6.18 1.476 1 97.44 109 LEU A CA 1
ATOM 838 C C . LEU A 1 109 ? 13.719 7.199 2.498 1 97.44 109 LEU A C 1
ATOM 840 O O . LEU A 1 109 ? 13.539 8.375 2.172 1 97.44 109 LEU A O 1
ATOM 844 N N . GLU A 1 110 ? 13.492 6.75 3.717 1 96.88 110 GLU A N 1
ATOM 845 C CA . GLU A 1 110 ? 13.078 7.672 4.773 1 96.88 110 GLU A CA 1
ATOM 846 C C . GLU A 1 110 ? 14.133 8.75 5 1 96.88 110 GLU A C 1
ATOM 848 O O . GLU A 1 110 ? 13.797 9.922 5.195 1 96.88 110 GLU A O 1
ATOM 853 N N . SER A 1 111 ? 15.406 8.352 5.008 1 95.5 111 SER A N 1
ATOM 854 C CA . SER A 1 111 ? 16.484 9.312 5.195 1 95.5 111 SER A CA 1
ATOM 855 C C . SER A 1 111 ? 16.516 10.336 4.07 1 95.5 111 SER A C 1
ATOM 857 O O . SER A 1 111 ? 16.703 11.531 4.316 1 95.5 111 SER A O 1
ATOM 859 N N . LEU A 1 112 ? 16.328 9.867 2.871 1 96.5 112 LEU A N 1
ATOM 860 C CA . LEU A 1 112 ? 16.312 10.766 1.718 1 96.5 112 LEU A CA 1
ATOM 861 C C . LEU A 1 112 ? 15.164 11.766 1.822 1 96.5 112 LEU A C 1
ATOM 863 O O . LEU A 1 112 ? 15.359 12.961 1.58 1 96.5 112 LEU A O 1
ATOM 867 N N . ILE A 1 113 ? 13.992 11.305 2.213 1 97.75 113 ILE A N 1
ATOM 868 C CA . ILE A 1 113 ? 12.836 12.18 2.371 1 97.75 113 ILE A CA 1
ATOM 869 C C . ILE A 1 113 ? 13.078 13.148 3.525 1 97.75 113 ILE A C 1
ATOM 871 O O . ILE A 1 113 ? 12.812 14.352 3.402 1 97.75 113 ILE A O 1
ATOM 875 N N . SER A 1 114 ? 13.586 12.609 4.617 1 96.69 114 SER A N 1
ATOM 876 C CA . SER A 1 114 ? 13.883 13.445 5.781 1 96.69 114 SER A CA 1
ATOM 877 C C . SER A 1 114 ? 14.828 14.578 5.426 1 96.69 114 SER A C 1
ATOM 879 O O . SER A 1 114 ? 14.617 15.727 5.828 1 96.69 114 SER A O 1
ATOM 881 N N . ASP A 1 115 ? 15.852 14.258 4.645 1 94.5 115 ASP A N 1
ATOM 882 C CA . ASP A 1 115 ? 16.859 15.234 4.254 1 94.5 115 ASP A CA 1
ATOM 883 C C . ASP A 1 115 ? 16.266 16.312 3.359 1 94.5 115 ASP A C 1
ATOM 885 O O . ASP A 1 115 ? 16.797 17.422 3.277 1 94.5 115 ASP A O 1
ATOM 889 N N . SER A 1 116 ? 15.195 15.961 2.709 1 96.44 116 SER A N 1
ATOM 890 C CA . SER A 1 116 ? 14.594 16.906 1.766 1 96.44 116 SER A CA 1
ATOM 891 C C . SER A 1 116 ? 13.57 17.797 2.455 1 96.44 116 SER A C 1
ATOM 893 O O . SER A 1 116 ? 13.008 18.703 1.83 1 96.44 116 SER A O 1
ATOM 895 N N . LEU A 1 117 ? 13.305 17.547 3.732 1 96.69 117 LEU A N 1
ATOM 896 C CA . LEU A 1 117 ? 12.43 18.406 4.527 1 96.69 117 LEU A CA 1
ATOM 897 C C . LEU A 1 117 ? 13.164 19.688 4.941 1 96.69 117 LEU A C 1
ATOM 899 O O . LEU A 1 117 ? 14.398 19.719 4.961 1 96.69 117 LEU A O 1
ATOM 903 N N . LYS A 1 118 ? 12.359 20.797 5.281 1 93.62 118 LYS A N 1
ATOM 904 C CA . LYS A 1 118 ? 12.977 22.016 5.793 1 93.62 118 LYS A CA 1
ATOM 905 C C . LYS A 1 118 ? 13.859 21.719 7 1 93.62 118 LYS A C 1
ATOM 907 O O . LYS A 1 118 ? 14.977 22.234 7.102 1 93.62 118 LYS A O 1
ATOM 912 N N . GLU A 1 119 ? 13.391 20.953 7.926 1 94.31 119 GLU A N 1
ATOM 913 C CA . GLU A 1 119 ? 14.109 20.359 9.047 1 94.31 119 GLU A CA 1
ATOM 914 C C . GLU A 1 119 ? 13.945 18.844 9.07 1 94.31 119 GLU A C 1
ATOM 916 O O . GLU A 1 119 ? 12.828 18.344 9.008 1 94.31 119 GLU A O 1
ATOM 921 N N . PRO A 1 120 ? 15.109 18.188 9.109 1 94.19 120 PRO A N 1
ATOM 922 C CA . PRO A 1 120 ? 14.992 16.734 9.133 1 94.19 120 PRO A CA 1
ATOM 923 C C . PRO A 1 120 ? 14.023 16.234 10.195 1 94.19 120 PRO A C 1
ATOM 925 O O . PRO A 1 120 ? 13.984 16.781 11.305 1 94.19 120 PRO A O 1
ATOM 928 N N . ASN A 1 121 ? 13.172 15.312 9.859 1 97 121 ASN A N 1
ATOM 929 C CA . ASN A 1 121 ? 12.156 14.742 10.734 1 97 121 ASN A CA 1
ATOM 930 C C . ASN A 1 121 ? 11.844 13.297 10.375 1 97 121 ASN A C 1
ATOM 932 O O . ASN A 1 121 ? 11.289 13.016 9.312 1 97 121 ASN A O 1
ATOM 936 N N . GLU A 1 122 ? 12.125 12.391 11.219 1 95.69 122 GLU A N 1
ATOM 937 C CA . GLU A 1 122 ? 12 10.961 10.938 1 95.69 122 GLU A CA 1
ATOM 938 C C . GLU A 1 122 ? 10.539 10.555 10.781 1 95.69 122 GLU A C 1
ATOM 940 O O . GLU A 1 122 ? 10.195 9.789 9.875 1 95.69 122 GLU A O 1
ATOM 945 N N . VAL A 1 123 ? 9.688 11.031 11.633 1 97.19 123 VAL A N 1
ATOM 946 C CA . VAL A 1 123 ? 8.281 10.656 11.578 1 97.19 123 VAL A CA 1
ATOM 947 C C . VAL A 1 123 ? 7.625 11.289 10.352 1 97.19 123 VAL A C 1
ATOM 949 O O . VAL A 1 123 ? 6.754 10.68 9.727 1 97.19 123 VAL A O 1
ATOM 952 N N . GLY A 1 124 ? 8.016 12.555 10.086 1 98.31 124 GLY A N 1
ATOM 953 C CA . GLY A 1 124 ? 7.547 13.188 8.859 1 98.31 124 GLY A CA 1
ATOM 954 C C . GLY A 1 124 ? 7.91 12.406 7.609 1 98.31 124 GLY A C 1
ATOM 955 O O . GLY A 1 124 ? 7.078 12.234 6.715 1 98.31 124 GLY A O 1
ATOM 956 N N . ALA A 1 125 ? 9.172 11.906 7.555 1 98.31 125 ALA A N 1
ATOM 957 C CA . ALA A 1 125 ? 9.641 11.109 6.422 1 98.31 125 ALA A CA 1
ATOM 958 C C . ALA A 1 125 ? 8.875 9.797 6.324 1 98.31 125 ALA A C 1
ATOM 960 O O . ALA A 1 125 ? 8.492 9.375 5.23 1 98.31 125 ALA A O 1
ATOM 961 N N . PHE A 1 126 ? 8.672 9.156 7.457 1 97.94 126 PHE A N 1
ATOM 962 C CA . PHE A 1 126 ? 7.855 7.949 7.547 1 97.94 126 PHE A CA 1
ATOM 963 C C . PHE A 1 126 ? 6.457 8.203 6.996 1 97.94 126 PHE A C 1
ATOM 965 O O . PHE A 1 126 ? 5.953 7.418 6.188 1 97.94 126 PHE A O 1
ATOM 972 N N . THR A 1 127 ? 5.844 9.25 7.43 1 98.75 127 THR A N 1
ATOM 973 C CA . THR A 1 127 ? 4.477 9.594 7.051 1 98.75 127 THR A CA 1
ATOM 974 C C . THR A 1 127 ? 4.379 9.844 5.547 1 98.75 127 THR A C 1
ATOM 976 O O . THR A 1 127 ? 3.496 9.305 4.879 1 98.75 127 THR A O 1
ATOM 979 N N . LEU A 1 128 ? 5.324 10.625 5.035 1 98.88 128 LEU A N 1
ATOM 980 C CA . LEU A 1 128 ? 5.34 10.93 3.607 1 98.88 128 LEU A CA 1
ATOM 981 C C . LEU A 1 128 ? 5.543 9.656 2.787 1 98.88 128 LEU A C 1
ATOM 983 O O . LEU A 1 128 ? 4.828 9.422 1.81 1 98.88 128 LEU A O 1
ATOM 987 N N . LEU A 1 129 ? 6.516 8.82 3.176 1 98.75 129 LEU A N 1
ATOM 988 C CA . LEU A 1 129 ? 6.836 7.609 2.426 1 98.75 129 LEU A CA 1
ATOM 989 C C . LEU A 1 129 ? 5.613 6.707 2.305 1 98.75 129 LEU A C 1
ATOM 991 O O . LEU A 1 129 ? 5.25 6.293 1.202 1 98.75 129 LEU A O 1
ATOM 995 N N . HIS A 1 130 ? 4.945 6.477 3.396 1 98.69 130 HIS A N 1
ATOM 996 C CA . HIS A 1 130 ? 3.861 5.5 3.395 1 98.69 130 HIS A CA 1
ATOM 997 C C . HIS A 1 130 ? 2.592 6.09 2.783 1 98.69 130 HIS A C 1
ATOM 999 O O . HIS A 1 130 ? 1.8 5.367 2.174 1 98.69 130 HIS A O 1
ATOM 1005 N N . PHE A 1 131 ? 2.428 7.391 2.898 1 98.94 131 PHE A N 1
ATOM 1006 C CA . PHE A 1 131 ? 1.362 8.031 2.141 1 98.94 131 PHE A CA 1
ATOM 1007 C C . PHE A 1 131 ? 1.587 7.871 0.642 1 98.94 131 PHE A C 1
ATOM 1009 O O . PHE A 1 131 ? 0.677 7.473 -0.087 1 98.94 131 PHE A O 1
ATOM 1016 N N . VAL A 1 132 ? 2.838 8.203 0.153 1 98.88 132 VAL A N 1
ATOM 1017 C CA . VAL A 1 132 ? 3.172 8.141 -1.266 1 98.88 132 VAL A CA 1
ATOM 1018 C C . VAL A 1 132 ? 2.918 6.73 -1.792 1 98.88 132 VAL A C 1
ATOM 1020 O O . VAL A 1 132 ? 2.225 6.551 -2.795 1 98.88 132 VAL A O 1
ATOM 1023 N N . VAL A 1 133 ? 3.402 5.762 -1.074 1 98.62 133 VAL A N 1
ATOM 1024 C CA . VAL A 1 133 ? 3.297 4.387 -1.546 1 98.62 133 VAL A CA 1
ATOM 1025 C C . VAL A 1 133 ? 1.835 3.943 -1.527 1 98.62 133 VAL A C 1
ATOM 1027 O O . VAL A 1 133 ? 1.342 3.365 -2.498 1 98.62 133 VAL A O 1
ATOM 1030 N N . GLY A 1 134 ? 1.089 4.238 -0.397 1 98.44 134 GLY A N 1
ATOM 1031 C CA . GLY A 1 134 ? -0.32 3.889 -0.319 1 98.44 134 GLY A CA 1
ATOM 1032 C C . GLY A 1 134 ? -1.157 4.535 -1.406 1 98.44 134 GLY A C 1
ATOM 1033 O O . GLY A 1 134 ? -2.006 3.879 -2.016 1 98.44 134 GLY A O 1
ATOM 1034 N N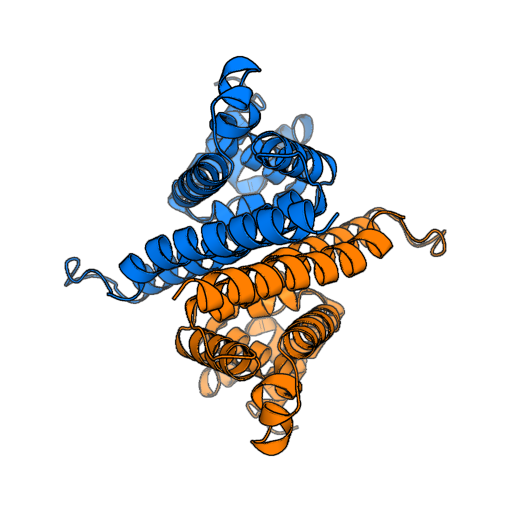 . ALA A 1 135 ? -0.91 5.793 -1.714 1 98.12 135 ALA A N 1
ATOM 1035 C CA . ALA A 1 135 ? -1.658 6.539 -2.723 1 98.12 135 ALA A CA 1
ATOM 1036 C C . ALA A 1 135 ? -1.372 6.008 -4.121 1 98.12 135 ALA A C 1
ATOM 1038 O O . ALA A 1 135 ? -2.295 5.801 -4.914 1 98.12 135 ALA A O 1
ATOM 1039 N N . VAL A 1 136 ? -0.091 5.746 -4.41 1 98 136 VAL A N 1
ATOM 1040 C CA . VAL A 1 136 ? 0.289 5.332 -5.758 1 98 136 VAL A CA 1
ATOM 1041 C C . VAL A 1 136 ? -0.183 3.904 -6.012 1 98 136 VAL A C 1
ATOM 1043 O O . VAL A 1 136 ? -0.574 3.562 -7.133 1 98 136 VAL A O 1
ATOM 1046 N N . LEU A 1 137 ? -0.166 3.062 -4.957 1 96.75 137 LEU A N 1
ATOM 1047 C CA . LEU A 1 137 ? -0.695 1.71 -5.086 1 96.75 137 LEU A CA 1
ATOM 1048 C C . LEU A 1 137 ? -2.148 1.736 -5.547 1 96.75 137 LEU A C 1
ATOM 1050 O O . LEU A 1 137 ? -2.516 1.043 -6.496 1 96.75 137 LEU A O 1
ATOM 1054 N N . THR A 1 138 ? -2.934 2.518 -4.902 1 95.56 138 THR A N 1
ATOM 1055 C CA . THR A 1 138 ? -4.348 2.615 -5.242 1 95.56 138 THR A CA 1
ATOM 1056 C C . THR A 1 138 ? -4.531 3.201 -6.637 1 95.56 138 THR A C 1
ATOM 1058 O O . THR A 1 138 ? -5.336 2.697 -7.426 1 95.56 138 THR A O 1
ATOM 1061 N N . GLU A 1 139 ? -3.793 4.23 -6.949 1 95.31 139 GLU A N 1
ATOM 1062 C CA . GLU A 1 139 ? -3.869 4.871 -8.258 1 95.31 139 GLU A CA 1
ATOM 1063 C C . GLU A 1 139 ? -3.547 3.881 -9.375 1 95.31 139 GLU A C 1
ATOM 1065 O O . GLU A 1 139 ? -4.289 3.781 -10.359 1 95.31 139 GLU A O 1
ATOM 1070 N N . GLN A 1 140 ? -2.482 3.193 -9.258 1 94.06 140 GLN A N 1
ATOM 1071 C CA . GLN A 1 140 ? -2.049 2.268 -10.297 1 94.06 140 GLN A CA 1
ATOM 1072 C C . GLN A 1 140 ? -3.027 1.108 -10.445 1 94.06 140 GLN A C 1
ATOM 1074 O O . GLN A 1 140 ? -3.357 0.706 -11.562 1 94.06 140 GLN A O 1
ATOM 1079 N N . THR A 1 141 ? -3.461 0.571 -9.32 1 91.56 141 THR A N 1
ATOM 1080 C CA . THR A 1 141 ? -4.406 -0.537 -9.375 1 91.56 141 THR A CA 1
ATOM 1081 C C . THR A 1 141 ? -5.695 -0.111 -10.07 1 91.56 141 THR A C 1
ATOM 1083 O O . THR A 1 141 ? -6.23 -0.846 -10.906 1 91.56 141 THR A O 1
ATOM 1086 N N . GLN A 1 142 ? -6.188 1.048 -9.734 1 89.19 142 GLN A N 1
ATOM 1087 C CA . GLN A 1 142 ? -7.395 1.574 -10.367 1 89.19 142 GLN A CA 1
ATOM 1088 C C . GLN A 1 142 ? -7.199 1.732 -11.867 1 89.19 142 GLN A C 1
ATOM 1090 O O . GLN A 1 142 ? -8.078 1.364 -12.656 1 89.19 142 GLN A O 1
ATOM 1095 N N . LEU A 1 143 ? -6.086 2.289 -12.258 1 88.31 143 LEU A N 1
ATOM 1096 C CA . LEU A 1 143 ? -5.789 2.49 -13.672 1 88.31 143 LEU A CA 1
ATOM 1097 C C . LEU A 1 143 ? -5.727 1.158 -14.406 1 88.31 143 LEU A C 1
ATOM 1099 O O . LEU A 1 143 ? -6.234 1.039 -15.523 1 88.31 143 LEU A O 1
ATOM 1103 N N . GLN A 1 144 ? -5.156 0.208 -13.789 1 84.81 144 GLN A N 1
ATOM 1104 C CA . GLN A 1 144 ? -5.027 -1.109 -14.406 1 84.81 144 GLN A CA 1
ATOM 1105 C C . GLN A 1 144 ? -6.387 -1.795 -14.523 1 84.81 144 GLN A C 1
ATOM 1107 O O . GLN A 1 144 ? -6.652 -2.49 -15.508 1 84.81 144 GLN A O 1
ATOM 1112 N N . MET A 1 145 ? -7.211 -1.635 -13.562 1 81.81 145 MET A N 1
ATOM 1113 C CA . MET A 1 145 ? -8.547 -2.227 -13.594 1 81.81 145 MET A CA 1
ATOM 1114 C C . MET A 1 145 ? -9.398 -1.585 -14.68 1 81.81 145 MET A C 1
ATOM 1116 O O . MET A 1 145 ? -10.188 -2.264 -15.336 1 81.81 145 MET A O 1
ATOM 1120 N N . HIS A 1 146 ? -9.273 -0.225 -14.812 1 79.06 146 HIS A N 1
ATOM 1121 C CA . HIS A 1 146 ? -10 0.481 -15.859 1 79.06 146 HIS A CA 1
ATOM 1122 C C . HIS A 1 146 ? -9.562 0.016 -17.25 1 79.06 146 HIS A C 1
ATOM 1124 O O . HIS A 1 146 ? -10.383 -0.07 -18.156 1 79.06 146 HIS A O 1
ATOM 1130 N N . GLU A 1 147 ? -8.305 -0.175 -17.359 1 74.94 147 GLU A N 1
ATOM 1131 C CA . GLU A 1 147 ? -7.777 -0.659 -18.625 1 74.94 147 GLU A CA 1
ATOM 1132 C C . GLU A 1 147 ? -8.32 -2.043 -18.969 1 74.94 147 GLU A C 1
ATOM 1134 O O . GLU A 1 147 ? -8.562 -2.355 -20.141 1 74.94 147 GLU A O 1
ATOM 1139 N N . PHE A 1 148 ? -8.539 -2.742 -17.953 1 66.62 148 PHE A N 1
ATOM 1140 C CA . PHE A 1 148 ? -9.07 -4.086 -18.156 1 66.62 148 PHE A CA 1
ATOM 1141 C C . PHE A 1 148 ? -10.547 -4.039 -18.516 1 66.62 148 PHE A C 1
ATOM 1143 O O . PHE A 1 148 ? -11.016 -4.797 -19.375 1 66.62 148 PHE A O 1
ATOM 1150 N N . THR A 1 149 ? -11.273 -3.139 -17.828 1 63.5 149 THR A N 1
ATOM 1151 C CA . THR A 1 149 ? -12.703 -3.012 -18.078 1 63.5 149 THR A CA 1
ATOM 1152 C C . THR A 1 149 ? -12.961 -2.236 -19.359 1 63.5 149 THR A C 1
ATOM 1154 O O . THR A 1 149 ? -13.984 -2.432 -20.016 1 63.5 149 THR A O 1
ATOM 1157 N N . ALA A 1 150 ? -12.055 -1.008 -19.375 1 57.69 150 ALA A N 1
ATOM 1158 C CA . ALA A 1 150 ? -12.188 -0.261 -20.625 1 57.69 150 ALA A CA 1
ATOM 1159 C C . ALA A 1 150 ? -11.734 -1.102 -21.812 1 57.69 150 ALA A C 1
ATOM 1161 O O . ALA A 1 150 ? -10.539 -1.218 -22.078 1 57.69 150 ALA A O 1
ATOM 1162 N N . GLY A 1 151 ? -11.633 -2.217 -21.828 1 47.16 151 GLY A N 1
ATOM 1163 C CA . GLY A 1 151 ? -11.32 -2.91 -23.062 1 47.16 151 GLY A CA 1
ATOM 1164 C C . GLY A 1 151 ? -11.289 -1.989 -24.281 1 47.16 151 GLY A C 1
ATOM 1165 O O . GLY A 1 151 ? -11.477 -0.778 -24.141 1 47.16 151 GLY A O 1
ATOM 1166 N N . ALA A 1 152 ? -11.805 -2.596 -25.812 1 42.16 152 ALA A N 1
ATOM 1167 C CA . ALA A 1 152 ? -11.539 -2.385 -27.234 1 42.16 152 ALA A CA 1
ATOM 1168 C C . ALA A 1 152 ? -11.742 -0.923 -27.625 1 42.16 152 ALA A C 1
ATOM 1170 O O . ALA A 1 152 ? -11.258 -0.477 -28.656 1 42.16 152 ALA A O 1
ATOM 1171 N N . GLY A 1 153 ? -12.93 -0.232 -27.406 1 41.25 153 GLY A N 1
ATOM 1172 C CA . GLY A 1 153 ? -13.273 0.879 -28.281 1 41.25 153 GLY A CA 1
ATOM 1173 C C . GLY A 1 153 ? -12.828 2.225 -27.734 1 41.25 153 GLY A C 1
ATOM 1174 O O . GLY A 1 153 ? -12.188 3.006 -28.438 1 41.25 153 GLY A O 1
ATOM 1175 N N . ASP A 1 154 ? -13.664 2.988 -26.891 1 40.97 154 ASP A N 1
ATOM 1176 C CA . ASP A 1 154 ? -13.578 4.445 -26.844 1 40.97 154 ASP A CA 1
ATOM 1177 C C . ASP A 1 154 ? -12.492 4.902 -25.859 1 40.97 154 ASP A C 1
ATOM 1179 O O . ASP A 1 154 ? -12.633 4.719 -24.656 1 40.97 154 ASP A O 1
ATOM 1183 N N . ASP A 1 155 ? -11.211 4.746 -26.141 1 42.62 155 ASP A N 1
ATOM 1184 C CA . ASP A 1 155 ? -9.914 5.191 -25.641 1 42.62 155 ASP A CA 1
ATOM 1185 C C . ASP A 1 155 ? -10.031 6.535 -24.922 1 42.62 155 ASP A C 1
ATOM 1187 O O . ASP A 1 155 ? -9.062 7.004 -24.312 1 42.62 155 ASP A O 1
ATOM 1191 N N . THR A 1 156 ? -10.906 7.516 -25.406 1 40.66 156 THR A N 1
ATOM 1192 C CA . THR A 1 156 ? -10.695 8.953 -25.297 1 40.66 156 THR A CA 1
ATOM 1193 C C . THR A 1 156 ? -11.086 9.445 -23.906 1 40.66 156 THR A C 1
ATOM 1195 O O . THR A 1 156 ? -10.945 10.633 -23.594 1 40.66 156 THR A O 1
ATOM 1198 N N . GLN A 1 157 ? -12.117 8.781 -23.281 1 39.88 157 GLN A N 1
ATOM 1199 C CA . GLN A 1 157 ? -12.656 9.648 -22.234 1 39.88 157 GLN A CA 1
ATOM 1200 C C . GLN A 1 157 ? -11.805 9.578 -20.969 1 39.88 157 GLN A C 1
ATOM 1202 O O . GLN A 1 157 ? -11.594 8.5 -20.422 1 39.88 157 GLN A O 1
ATOM 1207 N N . GLU A 1 158 ? -10.766 10.344 -20.75 1 44 158 GLU A N 1
ATOM 1208 C CA . GLU A 1 158 ? -10.109 10.664 -19.484 1 44 158 GLU A CA 1
ATOM 1209 C C . GLU A 1 158 ? -11.031 10.391 -18.312 1 44 158 GLU A C 1
ATOM 1211 O O . GLU A 1 158 ? -12.148 10.906 -18.25 1 44 158 GLU A O 1
ATOM 1216 N N . ASN A 1 159 ? -11.094 9.234 -17.719 1 45.69 159 ASN A N 1
ATOM 1217 C CA . ASN A 1 159 ? -11.914 8.961 -16.547 1 45.69 159 ASN A CA 1
ATOM 1218 C C . ASN A 1 159 ? -11.734 10.031 -15.469 1 45.69 159 ASN A C 1
ATOM 1220 O O . ASN A 1 159 ? -10.625 10.258 -15 1 45.69 159 ASN A O 1
ATOM 1224 N N . PRO A 1 160 ? -12.477 10.992 -15.297 1 44.88 160 PRO A N 1
ATOM 1225 C CA . PRO A 1 160 ? -12.406 12.078 -14.32 1 44.88 160 PRO A CA 1
ATOM 1226 C C . PRO A 1 160 ? -11.789 11.641 -12.992 1 44.88 160 PRO A C 1
ATOM 1228 O O . PRO A 1 160 ? -11.328 12.477 -12.219 1 44.88 160 PRO A O 1
ATOM 1231 N N . ALA A 1 161 ? -11.891 10.336 -12.828 1 49.47 161 ALA A N 1
ATOM 1232 C CA . ALA A 1 161 ? -11.414 9.812 -11.547 1 49.47 161 ALA A CA 1
ATOM 1233 C C . ALA A 1 161 ? -9.898 9.953 -11.43 1 49.47 161 ALA A C 1
ATOM 1235 O O . ALA A 1 161 ? -9.375 10.133 -10.328 1 49.47 161 ALA A O 1
ATOM 1236 N N . ASP A 1 162 ? -8.984 9.93 -12.711 1 55.62 162 ASP A N 1
ATOM 1237 C CA . ASP A 1 162 ? -7.523 10.008 -12.711 1 55.62 162 ASP A CA 1
ATOM 1238 C C . ASP A 1 162 ? -7.047 11.398 -12.305 1 55.62 162 ASP A C 1
ATOM 1240 O O . ASP A 1 162 ? -6.117 11.539 -11.508 1 55.62 162 ASP A O 1
ATOM 1244 N N . ALA A 1 163 ? -7.488 12.484 -13.156 1 50.88 163 ALA A N 1
ATOM 1245 C CA . ALA A 1 163 ? -7.086 13.867 -12.922 1 50.88 163 ALA A CA 1
ATOM 1246 C C . ALA A 1 163 ? -7.27 14.25 -11.453 1 50.88 163 ALA A C 1
ATOM 1248 O O . ALA A 1 163 ? -6.438 14.953 -10.883 1 50.88 163 ALA A O 1
ATOM 1249 N N . ASN A 1 164 ? -7.895 13.391 -10.797 1 82.88 164 ASN A N 1
ATOM 1250 C CA . ASN A 1 164 ? -8.297 13.688 -9.43 1 82.88 164 ASN A CA 1
ATOM 1251 C C . ASN A 1 164 ? -7.324 13.086 -8.414 1 82.88 164 ASN A C 1
ATOM 1253 O O . ASN A 1 164 ? -6.992 13.719 -7.414 1 82.88 164 ASN A O 1
ATOM 1257 N N . PHE A 1 165 ? -6.41 12.164 -9 1 90.62 165 PHE A N 1
ATOM 1258 C CA . PHE A 1 165 ? -5.527 11.516 -8.039 1 90.62 165 PHE A CA 1
ATOM 1259 C C . PHE A 1 165 ? -4.27 12.344 -7.816 1 90.62 165 PHE A C 1
ATOM 1261 O O . PHE A 1 165 ? -3.861 12.562 -6.672 1 90.62 165 PHE A O 1
ATOM 1268 N N . GLU A 1 166 ? -3.705 12.898 -8.969 1 94.19 166 GLU A N 1
ATOM 1269 C CA . GLU A 1 166 ? -2.475 13.672 -8.867 1 94.19 166 GLU A CA 1
ATOM 1270 C C . GLU A 1 166 ? -2.688 14.938 -8.031 1 94.19 166 GLU A C 1
ATOM 1272 O O . GLU A 1 166 ? -1.841 15.289 -7.211 1 94.19 166 GLU A O 1
ATOM 1277 N N . GLU A 1 167 ? -3.762 15.609 -8.281 1 95.94 167 GLU A N 1
ATOM 1278 C CA . GLU A 1 167 ? -4.07 16.812 -7.523 1 95.94 167 GLU A CA 1
ATOM 1279 C C . GLU A 1 167 ? -4.227 16.516 -6.039 1 95.94 167 GLU A C 1
ATOM 1281 O O . GLU A 1 167 ? -3.641 17.203 -5.195 1 95.94 167 GLU A O 1
ATOM 1286 N N . ARG A 1 168 ? -5.004 15.484 -5.703 1 96.69 168 ARG A N 1
ATOM 1287 C CA . ARG A 1 168 ? -5.223 15.094 -4.312 1 96.69 168 ARG A CA 1
ATOM 1288 C C . ARG A 1 168 ? -3.93 14.609 -3.668 1 96.69 168 ARG A C 1
ATOM 1290 O O . ARG A 1 168 ? -3.68 14.883 -2.492 1 96.69 168 ARG A O 1
ATOM 1297 N N . PHE A 1 169 ? -3.145 13.945 -4.496 1 98.31 169 PHE A N 1
ATOM 1298 C CA . PHE A 1 169 ? -1.841 13.492 -4.031 1 98.31 169 PHE A CA 1
ATOM 1299 C C . PHE A 1 169 ? -0.972 14.664 -3.609 1 98.31 169 PHE A C 1
ATOM 1301 O O . PHE A 1 169 ? -0.434 14.68 -2.5 1 98.31 169 PHE A O 1
ATOM 1308 N N . ASN A 1 170 ? -0.854 15.648 -4.477 1 98.31 170 ASN A N 1
ATOM 1309 C CA . ASN A 1 170 ? -0.036 16.828 -4.191 1 98.31 170 ASN A CA 1
ATOM 1310 C C . ASN A 1 170 ? -0.564 17.594 -2.986 1 98.31 170 ASN A C 1
ATOM 1312 O O . ASN A 1 170 ? 0.215 18.094 -2.172 1 98.31 170 ASN A O 1
ATOM 1316 N N . GLN A 1 171 ? -1.834 17.688 -2.865 1 98.12 171 GLN A N 1
ATOM 1317 C CA . GLN A 1 171 ? -2.439 18.344 -1.718 1 98.12 171 GLN A CA 1
ATOM 1318 C C . GLN A 1 171 ? -2.193 17.562 -0.432 1 98.12 171 GLN A C 1
ATOM 1320 O O . GLN A 1 171 ? -2.031 18.156 0.639 1 98.12 171 GLN A O 1
ATOM 1325 N N . GLY A 1 172 ? -2.227 16.219 -0.527 1 98.69 172 GLY A N 1
ATOM 1326 C CA . GLY A 1 172 ? -1.889 15.398 0.623 1 98.69 172 GLY A CA 1
ATOM 1327 C C . GLY A 1 172 ? -0.48 15.633 1.135 1 98.69 172 GLY A C 1
ATOM 1328 O O . GLY A 1 172 ? -0.262 15.734 2.344 1 98.69 172 GLY A O 1
ATOM 1329 N N . ILE A 1 173 ? 0.48 15.742 0.179 1 98.81 173 ILE A N 1
ATOM 1330 C CA . ILE A 1 173 ? 1.854 16.062 0.546 1 98.81 173 ILE A CA 1
ATOM 1331 C C . ILE A 1 173 ? 1.896 17.406 1.259 1 98.81 173 ILE A C 1
ATOM 1333 O O . ILE A 1 173 ? 2.566 17.562 2.283 1 98.81 173 ILE A O 1
ATOM 1337 N N . GLU A 1 174 ? 1.178 18.375 0.739 1 98.38 174 GLU A N 1
ATOM 1338 C CA . GLU A 1 174 ? 1.138 19.719 1.33 1 98.38 174 GLU A CA 1
ATOM 1339 C C . GLU A 1 174 ? 0.587 19.672 2.754 1 98.38 174 GLU A C 1
ATOM 1341 O O . GLU A 1 174 ? 1.111 20.328 3.648 1 98.38 174 GLU A O 1
ATOM 1346 N N . ILE A 1 175 ? -0.479 18.953 3.004 1 98.5 175 ILE A N 1
ATOM 1347 C CA . ILE A 1 175 ? -1.076 18.812 4.328 1 98.5 175 ILE A CA 1
ATOM 1348 C C . ILE A 1 175 ? -0.028 18.297 5.312 1 98.5 175 ILE A C 1
ATOM 1350 O O . ILE A 1 175 ? 0.11 18.828 6.414 1 98.5 175 ILE A O 1
ATOM 1354 N N . ILE A 1 176 ? 0.72 17.281 4.941 1 98.75 176 ILE A N 1
ATOM 1355 C CA . ILE A 1 176 ? 1.724 16.672 5.809 1 98.75 176 ILE A CA 1
ATOM 1356 C C . ILE A 1 176 ? 2.834 17.688 6.094 1 98.75 176 ILE A C 1
ATOM 1358 O O . ILE A 1 176 ? 3.248 17.844 7.246 1 98.75 176 ILE A O 1
ATOM 1362 N N . LEU A 1 177 ? 3.285 18.406 5.039 1 98.5 177 LEU A N 1
ATOM 1363 C CA . LEU A 1 177 ? 4.375 19.359 5.195 1 98.5 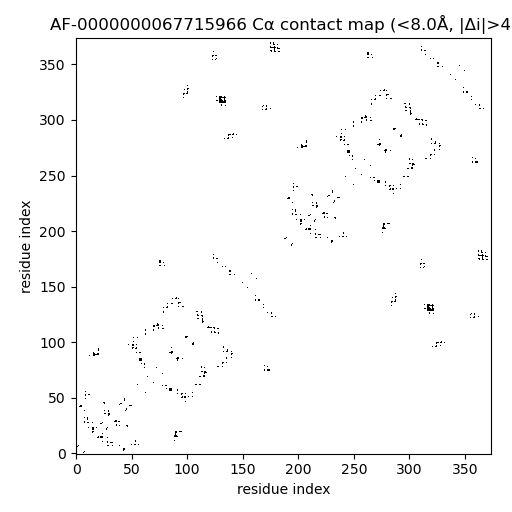177 LEU A CA 1
ATOM 1364 C C . LEU A 1 177 ? 3.951 20.516 6.082 1 98.5 177 LEU A C 1
ATOM 1366 O O . LEU A 1 177 ? 4.723 20.984 6.93 1 98.5 177 LEU A O 1
ATOM 1370 N N . VAL A 1 178 ? 2.734 21.031 5.902 1 97.81 178 VAL A N 1
ATOM 1371 C CA . VAL A 1 178 ? 2.215 22.109 6.738 1 97.81 178 VAL A CA 1
ATOM 1372 C C . VAL A 1 178 ? 2.094 21.641 8.18 1 97.81 178 VAL A C 1
ATOM 1374 O O . VAL A 1 178 ? 2.371 22.391 9.117 1 97.81 178 VAL A O 1
ATOM 1377 N N . GLY A 1 179 ? 1.653 20.344 8.375 1 98.12 179 GLY A N 1
ATOM 1378 C CA . GLY A 1 179 ? 1.593 19.781 9.703 1 98.12 179 GLY A CA 1
ATOM 1379 C C . GLY A 1 17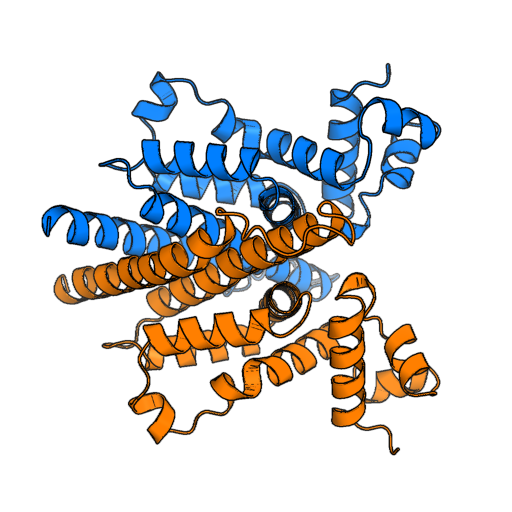9 ? 2.945 19.719 10.391 1 98.12 179 GLY A C 1
ATOM 1380 O O . GLY A 1 179 ? 3.057 20.016 11.578 1 98.12 179 GLY A O 1
ATOM 1381 N N . LEU A 1 180 ? 3.975 19.344 9.641 1 97.5 180 LEU A N 1
ATOM 1382 C CA . LEU A 1 180 ? 5.332 19.297 10.172 1 97.5 180 LEU A CA 1
ATOM 1383 C C . LEU A 1 180 ? 5.812 20.688 10.578 1 97.5 180 LEU A C 1
ATOM 1385 O O . LEU A 1 180 ? 6.43 20.844 11.633 1 97.5 180 LEU A O 1
ATOM 1389 N N . ASP A 1 181 ? 5.531 21.656 9.703 1 95.81 181 ASP A N 1
ATOM 1390 C CA . ASP A 1 181 ? 5.91 23.031 10.008 1 95.81 181 ASP A CA 1
ATOM 1391 C C . ASP A 1 181 ? 5.223 23.531 11.281 1 95.81 181 ASP A C 1
ATOM 1393 O O . ASP A 1 181 ? 5.852 24.156 12.125 1 95.81 181 ASP A O 1
ATOM 1397 N N . ALA A 1 182 ? 3.918 23.203 11.43 1 94.88 182 ALA A N 1
ATOM 1398 C CA . ALA A 1 182 ? 3.119 23.656 12.562 1 94.88 182 ALA A CA 1
ATOM 1399 C C . ALA A 1 182 ? 3.604 23 13.859 1 94.88 182 ALA A C 1
ATOM 1401 O O . ALA A 1 182 ? 3.576 23.641 14.922 1 94.88 182 ALA A O 1
ATOM 1402 N N . LEU A 1 183 ? 4.035 21.781 13.812 1 92.62 183 LEU A N 1
ATOM 1403 C CA . LEU A 1 183 ? 4.504 21.062 14.992 1 92.62 183 LEU A CA 1
ATOM 1404 C C . LEU A 1 183 ? 5.922 21.5 15.359 1 92.62 183 LEU A C 1
ATOM 1406 O O . LEU A 1 183 ? 6.32 21.391 16.516 1 92.62 183 LEU A O 1
ATOM 1410 N N . GLY A 1 184 ? 6.82 21.656 14.375 1 81.31 184 GLY A N 1
ATOM 1411 C CA . GLY A 1 184 ? 8.148 22.188 14.633 1 81.31 184 GLY A CA 1
ATOM 1412 C C . GLY A 1 184 ? 8.133 23.562 15.25 1 81.31 184 GLY A C 1
ATOM 1413 O O . GLY A 1 184 ? 9.023 23.922 16.031 1 81.31 184 GLY A O 1
ATOM 1414 N N . HIS A 1 185 ? 7.238 24.359 14.875 1 64 185 HIS A N 1
ATOM 1415 C CA . HIS A 1 185 ? 7.098 25.703 15.453 1 64 185 HIS A CA 1
ATOM 1416 C C . HIS A 1 185 ? 6.527 25.625 16.859 1 64 185 HIS A C 1
ATOM 1418 O O . HIS A 1 185 ? 6.676 26.578 17.641 1 64 185 HIS A O 1
ATOM 1424 N N . ILE A 1 186 ? 5.852 24.562 17.141 1 47.66 186 ILE A N 1
ATOM 1425 C CA . ILE A 1 186 ? 5.359 24.438 18.5 1 47.66 186 ILE A CA 1
ATOM 1426 C C . ILE A 1 186 ? 6.488 23.938 19.406 1 47.66 186 ILE A C 1
ATOM 1428 O O . ILE A 1 186 ? 6.461 24.172 20.625 1 47.66 186 ILE A O 1
ATOM 1432 N N . ARG A 1 187 ? 7.562 23.344 18.938 1 42 187 ARG A N 1
ATOM 1433 C CA . ARG A 1 187 ? 8.664 23.109 19.875 1 42 187 ARG A CA 1
ATOM 1434 C C . ARG A 1 187 ? 9.602 24.312 19.906 1 42 187 ARG A C 1
ATOM 1436 O O . ARG A 1 187 ? 9.844 24.953 18.891 1 42 187 ARG A O 1
ATOM 1443 N N . MET B 1 1 ? -23.438 -27.219 5.277 1 64.69 1 MET B N 1
ATOM 1444 C CA . MET B 1 1 ? -23.688 -25.781 5.383 1 64.69 1 MET B CA 1
ATOM 1445 C C . MET B 1 1 ? -24.125 -25.203 4.039 1 64.69 1 MET B C 1
ATOM 1447 O O . MET B 1 1 ? -23.625 -25.625 2.99 1 64.69 1 MET B O 1
ATOM 1451 N N . GLN B 1 2 ? -25.219 -24.406 3.979 1 86.62 2 GLN B N 1
ATOM 1452 C CA . GLN B 1 2 ? -25.703 -23.875 2.715 1 86.62 2 GLN B CA 1
ATOM 1453 C C . GLN B 1 2 ? -24.766 -22.797 2.168 1 86.62 2 GLN B C 1
ATOM 1455 O O . GLN B 1 2 ? -24.297 -21.953 2.916 1 86.62 2 GLN B O 1
ATOM 1460 N N . LEU B 1 3 ? -24.375 -23 0.868 1 93.12 3 LEU B N 1
ATOM 1461 C CA . LEU B 1 3 ? -23.5 -22.031 0.202 1 93.12 3 LEU B CA 1
ATOM 1462 C C . LEU B 1 3 ? -24.156 -20.656 0.118 1 93.12 3 LEU B C 1
ATOM 1464 O O . LEU B 1 3 ? -25.312 -20.547 -0.306 1 93.12 3 LEU B O 1
ATOM 1468 N N . SER B 1 4 ? -23.562 -19.719 0.753 1 96.56 4 SER B N 1
ATOM 1469 C CA . SER B 1 4 ? -24 -18.328 0.767 1 96.56 4 SER B CA 1
ATOM 1470 C C . SER B 1 4 ? -22.812 -17.375 0.656 1 96.56 4 SER B C 1
ATOM 1472 O O . SER B 1 4 ? -21.656 -17.797 0.746 1 96.56 4 SER B O 1
ATOM 1474 N N . LYS B 1 5 ? -23.094 -16.156 0.377 1 97.62 5 LYS B N 1
ATOM 1475 C CA . LYS B 1 5 ? -22.031 -15.156 0.356 1 97.62 5 LYS B CA 1
ATOM 1476 C C . LYS B 1 5 ? -21.281 -15.125 1.686 1 97.62 5 LYS B C 1
ATOM 1478 O O . LYS B 1 5 ? -20.062 -15.031 1.712 1 97.62 5 LYS B O 1
ATOM 1483 N N . GLU B 1 6 ? -22.031 -15.305 2.75 1 97.44 6 GLU B N 1
ATOM 1484 C CA . GLU B 1 6 ? -21.453 -15.25 4.086 1 97.44 6 GLU B CA 1
ATOM 1485 C C . GLU B 1 6 ? -20.5 -16.422 4.328 1 97.44 6 GLU B C 1
ATOM 1487 O O . GLU B 1 6 ? -19.406 -16.25 4.871 1 97.44 6 GLU B O 1
ATOM 1492 N N . SER B 1 7 ? -20.922 -17.594 3.908 1 97.62 7 SER B N 1
ATOM 1493 C CA . SER B 1 7 ? -20.078 -18.766 4.102 1 97.62 7 SER B CA 1
ATOM 1494 C C . SER B 1 7 ? -18.812 -18.688 3.242 1 97.62 7 SER B C 1
ATOM 1496 O O . SER B 1 7 ? -17.734 -19.125 3.662 1 97.62 7 SER B O 1
ATOM 1498 N N . ILE B 1 8 ? -18.938 -18.109 2.033 1 98.44 8 ILE B N 1
ATOM 1499 C CA . ILE B 1 8 ? -17.812 -17.969 1.127 1 98.44 8 ILE B CA 1
ATOM 1500 C C . ILE B 1 8 ? -16.812 -16.969 1.711 1 98.44 8 ILE B C 1
ATOM 1502 O O . ILE B 1 8 ? -15.609 -17.234 1.749 1 98.44 8 ILE B O 1
ATOM 1506 N N . ILE B 1 9 ? -17.344 -15.883 2.238 1 98.56 9 ILE B N 1
ATOM 1507 C CA . ILE B 1 9 ? -16.484 -14.867 2.844 1 98.56 9 ILE B CA 1
ATOM 1508 C C . ILE B 1 9 ? -15.797 -15.438 4.078 1 98.56 9 ILE B C 1
ATOM 1510 O O . ILE B 1 9 ? -14.602 -15.211 4.293 1 98.56 9 ILE B O 1
ATOM 1514 N N . GLY B 1 10 ? -16.562 -16.156 4.875 1 98.12 10 GLY B N 1
ATOM 1515 C CA . GLY B 1 10 ? -15.977 -16.797 6.035 1 98.12 10 GLY B CA 1
ATOM 1516 C C . GLY B 1 10 ? -14.828 -17.734 5.684 1 98.12 10 GLY B C 1
ATOM 1517 O O . GLY B 1 10 ? -13.789 -17.734 6.348 1 98.12 10 GLY B O 1
ATOM 1518 N N . ALA B 1 11 ? -15.016 -18.531 4.66 1 98.38 11 ALA B N 1
ATOM 1519 C CA . ALA B 1 11 ? -13.969 -19.438 4.18 1 98.38 11 ALA B CA 1
ATOM 1520 C C . ALA B 1 11 ? -12.758 -18.656 3.686 1 98.38 11 ALA B C 1
ATOM 1522 O O . ALA B 1 11 ? -11.617 -19.047 3.943 1 98.38 11 ALA B O 1
ATOM 1523 N N . ALA B 1 12 ? -13 -17.578 2.951 1 98.56 12 ALA B N 1
ATOM 1524 C CA . ALA B 1 12 ? -11.922 -16.719 2.459 1 98.56 12 ALA B CA 1
ATOM 1525 C C . ALA B 1 12 ? -11.086 -16.172 3.613 1 98.56 12 ALA B C 1
ATOM 1527 O O . ALA B 1 12 ? -9.852 -16.234 3.578 1 98.56 12 ALA B O 1
ATOM 1528 N N . VAL B 1 13 ? -11.773 -15.719 4.664 1 98.44 13 VAL B N 1
ATOM 1529 C CA . VAL B 1 13 ? -11.094 -15.148 5.824 1 98.44 13 VAL B CA 1
ATOM 1530 C C . VAL B 1 13 ? -10.266 -16.219 6.52 1 98.44 13 VAL B C 1
ATOM 1532 O O . VAL B 1 13 ? -9.148 -15.961 6.965 1 98.44 13 VAL B O 1
ATOM 1535 N N . SER B 1 14 ? -10.797 -17.406 6.605 1 98.12 14 SER B N 1
ATOM 1536 C CA . SER B 1 14 ? -10.07 -18.516 7.203 1 98.12 14 SER B CA 1
ATOM 1537 C C . SER B 1 14 ? -8.805 -18.828 6.418 1 98.12 14 SER B C 1
ATOM 1539 O O . SER B 1 14 ? -7.742 -19.047 7.008 1 98.12 14 SER B O 1
ATOM 1541 N N . ILE B 1 15 ? -8.898 -18.859 5.133 1 98.12 15 ILE B N 1
ATOM 1542 C CA . ILE B 1 15 ? -7.758 -19.141 4.27 1 98.12 15 ILE B CA 1
ATOM 1543 C C . ILE B 1 15 ? -6.719 -18.016 4.414 1 98.12 15 ILE B C 1
ATOM 1545 O O . ILE B 1 15 ? -5.523 -18.297 4.527 1 98.12 15 ILE B O 1
ATOM 1549 N N . LEU B 1 16 ? -7.188 -16.781 4.445 1 97.5 16 LEU B N 1
ATOM 1550 C CA . LEU B 1 16 ? -6.285 -15.648 4.652 1 97.5 16 LEU B CA 1
ATOM 1551 C C . LEU B 1 16 ? -5.512 -15.805 5.957 1 97.5 16 LEU B C 1
ATOM 1553 O O . LEU B 1 16 ? -4.281 -15.695 5.973 1 97.5 16 LEU B O 1
ATOM 1557 N N . SER B 1 17 ? -6.246 -16.141 7.016 1 95.88 17 SER B N 1
ATOM 1558 C CA . SER B 1 17 ? -5.664 -16.219 8.352 1 95.88 17 SER B CA 1
ATOM 1559 C C . SER B 1 17 ? -4.602 -17.312 8.43 1 95.88 17 SER B C 1
ATOM 1561 O O . SER B 1 17 ? -3.607 -17.172 9.141 1 95.88 17 SER B O 1
ATOM 1563 N N . GLU B 1 18 ? -4.82 -18.312 7.66 1 94.75 18 GLU B N 1
ATOM 1564 C CA . GLU B 1 18 ? -3.934 -19.469 7.746 1 94.75 18 GLU B CA 1
ATOM 1565 C C . GLU B 1 18 ? -2.799 -19.375 6.73 1 94.75 18 GLU B C 1
ATOM 1567 O O . GLU B 1 18 ? -1.658 -19.734 7.027 1 94.75 18 GLU B O 1
ATOM 1572 N N . PHE B 1 19 ? -3.1 -18.812 5.516 1 93.56 19 PHE B N 1
ATOM 1573 C CA . PHE B 1 19 ? -2.133 -18.969 4.43 1 93.56 19 PHE B CA 1
ATOM 1574 C C . PHE B 1 19 ? -1.805 -17.609 3.811 1 93.56 19 PHE B C 1
ATOM 1576 O O . PHE B 1 19 ? -0.691 -17.406 3.326 1 93.56 19 PHE B O 1
ATOM 1583 N N . GLY B 1 20 ? -2.775 -16.719 3.758 1 95.19 20 GLY B N 1
ATOM 1584 C CA . GLY B 1 20 ? -2.535 -15.422 3.156 1 95.19 20 GLY B CA 1
ATOM 1585 C C . GLY B 1 20 ? -3.27 -15.227 1.842 1 95.19 20 GLY B C 1
ATOM 1586 O O . GLY B 1 20 ? -4.012 -16.109 1.403 1 95.19 20 GLY B O 1
ATOM 1587 N N . LEU B 1 21 ? -3.098 -14.07 1.233 1 95.75 21 LEU B N 1
ATOM 1588 C CA . LEU B 1 21 ? -3.896 -13.656 0.086 1 95.75 21 LEU B CA 1
ATOM 1589 C C . LEU B 1 21 ? -3.559 -14.492 -1.145 1 95.75 21 LEU B C 1
ATOM 1591 O O . LEU B 1 21 ? -4.438 -14.797 -1.952 1 95.75 21 LEU B O 1
ATOM 1595 N N . SER B 1 22 ? -2.289 -14.859 -1.357 1 92.19 22 SER B N 1
ATOM 1596 C CA . SER B 1 22 ? -1.883 -15.633 -2.527 1 92.19 22 SER B CA 1
ATOM 1597 C C . SER B 1 22 ? -2.617 -16.969 -2.59 1 92.19 22 SER B C 1
ATOM 1599 O O . SER B 1 22 ? -2.852 -17.5 -3.674 1 92.19 22 SER B O 1
ATOM 1601 N N . ASP B 1 23 ? -3.041 -17.422 -1.472 1 95.69 23 ASP B N 1
ATOM 1602 C CA . ASP B 1 23 ? -3.693 -18.734 -1.395 1 95.69 23 ASP B CA 1
ATOM 1603 C C . ASP B 1 23 ? -5.215 -18.578 -1.415 1 95.69 23 ASP B C 1
ATOM 1605 O O . ASP B 1 23 ? -5.934 -19.562 -1.581 1 95.69 23 ASP B O 1
ATOM 1609 N N . MET B 1 24 ? -5.633 -17.375 -1.203 1 97.38 24 MET B N 1
ATOM 1610 C CA . MET B 1 24 ? -7.078 -17.172 -1.249 1 97.38 24 MET B CA 1
ATOM 1611 C C . MET B 1 24 ? -7.57 -17.094 -2.689 1 97.38 24 MET B C 1
ATOM 1613 O O . MET B 1 24 ? -7.824 -16.016 -3.213 1 97.38 24 MET B O 1
ATOM 1617 N N . THR B 1 25 ? -7.746 -18.219 -3.332 1 96.94 25 THR B N 1
ATOM 1618 C CA . THR B 1 25 ? -8.25 -18.328 -4.695 1 96.94 25 THR B CA 1
ATOM 1619 C C . THR B 1 25 ? -9.672 -18.875 -4.703 1 96.94 25 THR B C 1
ATOM 1621 O O . THR B 1 25 ? -10.102 -19.516 -3.744 1 96.94 25 THR B O 1
ATOM 1624 N N . MET B 1 26 ? -10.375 -18.625 -5.828 1 97.44 26 MET B N 1
ATOM 1625 C CA . MET B 1 26 ? -11.727 -19.156 -5.961 1 97.44 26 MET B CA 1
ATOM 1626 C C . MET B 1 26 ? -11.742 -20.672 -5.809 1 97.44 26 MET B C 1
ATOM 1628 O O . MET B 1 26 ? -12.602 -21.219 -5.117 1 97.44 26 MET B O 1
ATOM 1632 N N . ARG B 1 27 ? -10.742 -21.359 -6.34 1 97.38 27 ARG B N 1
ATOM 1633 C CA . ARG B 1 27 ? -10.648 -22.812 -6.301 1 97.38 27 ARG B CA 1
ATOM 1634 C C . ARG B 1 27 ? -10.414 -23.297 -4.875 1 97.38 27 ARG B C 1
ATOM 1636 O O . ARG B 1 27 ? -11.047 -24.266 -4.434 1 97.38 27 ARG B O 1
ATOM 1643 N N . ARG B 1 28 ? -9.547 -22.656 -4.129 1 97.69 28 ARG B N 1
ATOM 1644 C CA . ARG B 1 28 ? -9.234 -23.094 -2.771 1 97.69 28 ARG B CA 1
ATOM 1645 C C . ARG B 1 28 ? -10.414 -22.844 -1.834 1 97.69 28 ARG B C 1
ATOM 1647 O O . ARG B 1 28 ? -10.68 -23.656 -0.942 1 97.69 28 ARG B O 1
ATOM 1654 N N . VAL B 1 29 ? -11.07 -21.688 -2.021 1 98.44 29 VAL B N 1
ATOM 1655 C CA . VAL B 1 29 ? -12.25 -21.391 -1.217 1 98.44 29 VAL B CA 1
ATOM 1656 C C . VAL B 1 29 ? -13.32 -22.453 -1.446 1 98.44 29 VAL B C 1
ATOM 1658 O O . VAL B 1 29 ? -13.922 -22.953 -0.493 1 98.44 29 VAL B O 1
ATOM 1661 N N . ALA B 1 30 ? -13.523 -22.828 -2.711 1 98.06 30 ALA B N 1
ATOM 1662 C CA . ALA B 1 30 ? -14.484 -23.875 -3.045 1 98.06 30 ALA B CA 1
ATOM 1663 C C . ALA B 1 30 ? -14.109 -25.203 -2.369 1 98.06 30 ALA B C 1
ATOM 1665 O O . ALA B 1 30 ? -14.969 -25.875 -1.786 1 98.06 30 ALA B O 1
ATOM 1666 N N . LYS B 1 31 ? -12.852 -25.531 -2.463 1 97.75 31 LYS B N 1
ATOM 1667 C CA . LYS B 1 31 ? -12.359 -26.766 -1.849 1 97.75 31 LYS B CA 1
ATOM 1668 C C . LYS B 1 31 ? -12.609 -26.766 -0.344 1 97.75 31 LYS B C 1
ATOM 1670 O O . LYS B 1 31 ? -13.047 -27.781 0.214 1 97.75 31 LYS B O 1
ATOM 1675 N N . GLN B 1 32 ? -12.336 -25.656 0.297 1 96.88 32 GLN B N 1
ATOM 1676 C CA . GLN B 1 32 ? -12.539 -25.531 1.736 1 96.88 32 GLN B CA 1
ATOM 1677 C C . GLN B 1 32 ? -14 -25.75 2.105 1 96.88 32 GLN B C 1
ATOM 1679 O O . GLN B 1 32 ? -14.305 -26.297 3.172 1 96.88 32 GLN B O 1
ATOM 1684 N N . LEU B 1 33 ? -14.891 -25.281 1.249 1 97.69 33 LEU B N 1
ATOM 1685 C CA . LEU B 1 33 ? -16.328 -25.375 1.491 1 97.69 33 LEU B CA 1
ATOM 1686 C C . LEU B 1 33 ? -16.875 -26.703 0.959 1 97.69 33 LEU B C 1
ATOM 1688 O O . LEU B 1 33 ? -18.078 -26.984 1.099 1 97.69 33 LEU B O 1
ATOM 1692 N N . ASN B 1 34 ? -16.031 -27.516 0.317 1 97.38 34 ASN B N 1
ATOM 1693 C CA . ASN B 1 34 ? -16.406 -28.797 -0.256 1 97.38 34 ASN B CA 1
ATOM 1694 C C . ASN B 1 34 ? -17.5 -28.656 -1.318 1 97.38 34 ASN B C 1
ATOM 1696 O O . ASN B 1 34 ? -18.516 -29.344 -1.284 1 97.38 34 ASN B O 1
ATOM 1700 N N . VAL B 1 35 ? -17.25 -27.703 -2.189 1 97.06 35 VAL B N 1
ATOM 1701 C CA . VAL B 1 35 ? -18.141 -27.484 -3.33 1 97.06 35 VAL B CA 1
ATOM 1702 C C . VAL B 1 35 ? -17.312 -27.375 -4.613 1 97.06 35 VAL B C 1
ATOM 1704 O O . VAL B 1 35 ? -16.094 -27.234 -4.562 1 97.06 35 VAL B O 1
ATOM 1707 N N . ALA B 1 36 ? -17.984 -27.5 -5.773 1 95.5 36 ALA B N 1
ATOM 1708 C CA . ALA B 1 36 ? -17.328 -27.281 -7.055 1 95.5 36 ALA B CA 1
ATOM 1709 C C . ALA B 1 36 ? -16.984 -25.797 -7.246 1 95.5 36 ALA B C 1
ATOM 1711 O O . ALA B 1 36 ? -17.781 -24.922 -6.875 1 95.5 36 ALA B O 1
ATOM 1712 N N . PRO B 1 37 ? -15.859 -25.438 -7.848 1 94 37 PRO B N 1
ATOM 1713 C CA . PRO B 1 37 ? -15.484 -24.031 -8.062 1 94 37 PRO B CA 1
ATOM 1714 C C . PRO B 1 37 ? -16.578 -23.234 -8.781 1 94 37 PRO B C 1
ATOM 1716 O O . PRO B 1 37 ? -16.812 -22.078 -8.461 1 94 37 PRO B O 1
ATOM 1719 N N . GLY B 1 38 ? -17.234 -23.891 -9.695 1 95.25 38 GLY B N 1
ATOM 1720 C CA . GLY B 1 38 ? -18.281 -23.25 -10.469 1 95.25 38 GLY B CA 1
ATOM 1721 C C . GLY B 1 38 ? -19.422 -22.719 -9.609 1 95.25 38 GLY B C 1
ATOM 1722 O O . GLY B 1 38 ? -20.078 -21.734 -9.977 1 95.25 38 GLY B O 1
ATOM 1723 N N . ALA B 1 39 ? -19.672 -23.266 -8.469 1 96.12 39 ALA B N 1
ATOM 1724 C CA . ALA B 1 39 ? -20.75 -22.875 -7.559 1 96.12 39 ALA B CA 1
ATOM 1725 C C . ALA B 1 39 ? -20.484 -21.484 -6.961 1 96.12 39 ALA B C 1
ATOM 1727 O O . ALA B 1 39 ? -21.422 -20.75 -6.633 1 96.12 39 ALA B O 1
ATOM 1728 N N . LEU B 1 40 ? -19.188 -21.094 -6.777 1 97 40 LEU B N 1
ATOM 1729 C CA . LEU B 1 40 ? -18.828 -19.812 -6.184 1 97 40 LEU B CA 1
ATOM 1730 C C . LEU B 1 40 ? -19.172 -18.656 -7.125 1 97 40 LEU B C 1
ATOM 1732 O O . LEU B 1 40 ? -19.5 -17.547 -6.676 1 97 40 LEU B O 1
ATOM 1736 N N . TYR B 1 41 ? -19.125 -18.938 -8.406 1 95.69 41 TYR B N 1
ATOM 1737 C CA . TYR B 1 41 ? -19.266 -17.891 -9.414 1 95.69 41 TYR B CA 1
ATOM 1738 C C . TYR B 1 41 ? -20.703 -17.359 -9.453 1 95.69 41 TYR B C 1
ATOM 1740 O O . TYR B 1 41 ? -20.969 -16.297 -10 1 95.69 41 TYR B O 1
ATOM 1748 N N . TRP B 1 42 ? -21.656 -18.109 -8.875 1 95.12 42 TRP B N 1
ATOM 1749 C CA . TRP B 1 42 ? -23.031 -17.641 -8.711 1 95.12 42 TRP B CA 1
ATOM 1750 C C . TRP B 1 42 ? -23.094 -16.484 -7.711 1 95.12 42 TRP B C 1
ATOM 1752 O O . TRP B 1 42 ? -24.016 -15.672 -7.75 1 95.12 42 TRP B O 1
ATOM 1762 N N . HIS B 1 43 ? -22.125 -16.438 -6.852 1 97.56 43 HIS B N 1
ATOM 1763 C CA . HIS B 1 43 ? -22.109 -15.438 -5.785 1 97.56 43 HIS B CA 1
ATOM 1764 C C . HIS B 1 43 ? -21.062 -14.367 -6.047 1 97.56 43 HIS B C 1
ATOM 1766 O O . HIS B 1 43 ? -21.297 -13.188 -5.777 1 97.56 43 HIS B O 1
ATOM 1772 N N . PHE B 1 44 ? -19.922 -14.828 -6.523 1 97.69 44 PHE B N 1
ATOM 1773 C CA . PHE B 1 44 ? -18.828 -13.938 -6.863 1 97.69 44 PHE B CA 1
ATOM 1774 C C . PHE B 1 44 ? -18.266 -14.266 -8.242 1 97.69 44 PHE B C 1
ATOM 1776 O O . PHE B 1 44 ? -17.719 -15.352 -8.445 1 97.69 44 PHE B O 1
ATOM 1783 N N . LYS B 1 45 ? -18.266 -13.297 -9.102 1 95 45 LYS B N 1
ATOM 1784 C CA . LYS B 1 45 ? -17.938 -13.531 -10.5 1 95 45 LYS B CA 1
ATOM 1785 C C . LYS B 1 45 ? -16.438 -13.797 -10.672 1 95 45 LYS B C 1
ATOM 1787 O O . LYS B 1 45 ? -16.016 -14.438 -11.641 1 95 45 LYS B O 1
ATOM 1792 N N . ASN B 1 46 ? -15.68 -13.234 -9.797 1 93.81 46 ASN B N 1
ATOM 1793 C CA . ASN B 1 46 ? -14.234 -13.359 -9.875 1 93.81 46 ASN B CA 1
ATOM 1794 C C . ASN B 1 46 ? -13.57 -13.094 -8.523 1 93.81 46 ASN B C 1
ATOM 1796 O O . ASN B 1 46 ? -14.242 -12.75 -7.555 1 93.81 46 ASN B O 1
ATOM 1800 N N . LYS B 1 47 ? -12.344 -13.227 -8.445 1 94.62 47 LYS B N 1
ATOM 1801 C CA . LYS B 1 47 ? -11.562 -13.047 -7.219 1 94.62 47 LYS B CA 1
ATOM 1802 C C . LYS B 1 47 ? -11.672 -11.617 -6.707 1 94.62 47 LYS B C 1
ATOM 1804 O O . LYS B 1 47 ? -11.711 -11.383 -5.496 1 94.62 47 LYS B O 1
ATOM 1809 N N . GLN B 1 48 ? -11.672 -10.68 -7.598 1 93.44 48 GLN B N 1
ATOM 1810 C CA . GLN B 1 48 ? -11.727 -9.273 -7.207 1 93.44 48 GLN B CA 1
ATOM 1811 C C . GLN B 1 48 ? -13 -8.977 -6.43 1 93.44 48 GLN B C 1
ATOM 1813 O O . GLN B 1 48 ? -12.977 -8.25 -5.434 1 93.44 48 GLN B O 1
ATOM 1818 N N . GLU B 1 49 ? -14.133 -9.516 -6.867 1 96.12 49 GLU B N 1
ATOM 1819 C CA . GLU B 1 49 ? -15.383 -9.336 -6.141 1 96.12 49 GLU B CA 1
ATOM 1820 C C . GLU B 1 49 ? -15.312 -9.953 -4.75 1 96.12 49 GLU B C 1
ATOM 1822 O O . GLU B 1 49 ? -15.859 -9.406 -3.789 1 96.12 49 GLU B O 1
ATOM 1827 N N . LEU B 1 50 ? -14.688 -11.141 -4.703 1 97.94 50 LEU B N 1
ATOM 1828 C CA . LEU B 1 50 ? -14.523 -11.781 -3.408 1 97.94 50 LEU B CA 1
ATOM 1829 C C . LEU B 1 50 ? -13.602 -10.961 -2.506 1 97.94 50 LEU B C 1
ATOM 1831 O O . LEU B 1 50 ? -13.859 -10.836 -1.306 1 97.94 50 LEU B O 1
ATOM 1835 N N . ILE B 1 51 ? -12.539 -10.367 -3.031 1 97.81 51 ILE B N 1
ATOM 1836 C CA . ILE B 1 51 ? -11.625 -9.484 -2.301 1 97.81 51 ILE B CA 1
ATOM 1837 C C . ILE B 1 51 ? -12.398 -8.297 -1.745 1 97.81 51 ILE B C 1
ATOM 1839 O O . ILE B 1 51 ? -12.258 -7.945 -0.571 1 97.81 51 ILE B O 1
ATOM 1843 N N . ASP B 1 52 ? -13.234 -7.707 -2.545 1 97.25 52 ASP B N 1
ATOM 1844 C CA . ASP B 1 52 ? -14.039 -6.562 -2.125 1 97.25 52 ASP B CA 1
ATOM 1845 C C . ASP B 1 52 ? -14.961 -6.938 -0.966 1 97.25 52 ASP B C 1
ATOM 1847 O O . ASP B 1 52 ? -15.016 -6.234 0.045 1 97.25 52 ASP B O 1
ATOM 1851 N N . ALA B 1 53 ? -15.617 -8.062 -1.13 1 98.38 53 ALA B N 1
ATOM 1852 C CA . ALA B 1 53 ? -16.562 -8.516 -0.103 1 98.38 53 ALA B CA 1
ATOM 1853 C C . ALA B 1 53 ? -15.82 -8.867 1.189 1 98.38 53 ALA B C 1
ATOM 1855 O O . ALA B 1 53 ? -16.297 -8.555 2.283 1 98.38 53 ALA B O 1
ATOM 1856 N N . THR B 1 54 ? -14.734 -9.523 1.066 1 98.69 54 THR B N 1
ATOM 1857 C CA . THR B 1 54 ? -13.914 -9.883 2.219 1 98.69 54 THR B CA 1
ATOM 1858 C C . THR B 1 54 ? -13.406 -8.625 2.926 1 98.69 54 THR B C 1
ATOM 1860 O O . THR B 1 54 ? -13.406 -8.562 4.156 1 98.69 54 THR B O 1
ATOM 1863 N N . SER B 1 55 ? -12.977 -7.633 2.168 1 98.69 55 SER B N 1
ATOM 1864 C CA . SER B 1 55 ? -12.516 -6.367 2.732 1 98.69 55 SER B CA 1
ATOM 1865 C C . SER B 1 55 ? -13.617 -5.691 3.539 1 98.69 55 SER B C 1
ATOM 1867 O O . SER B 1 55 ? -13.375 -5.191 4.641 1 98.69 55 SER B O 1
ATOM 1869 N N . ARG B 1 56 ? -14.828 -5.68 2.98 1 98.44 56 ARG B N 1
ATOM 1870 C CA . ARG B 1 56 ? -15.961 -5.094 3.691 1 98.44 56 ARG B CA 1
ATOM 1871 C C . ARG B 1 56 ? -16.25 -5.844 4.988 1 98.44 56 ARG B C 1
ATOM 1873 O O . ARG B 1 56 ? -16.594 -5.234 6.004 1 98.44 56 ARG B O 1
ATOM 1880 N N . TYR B 1 57 ? -16.078 -7.137 4.895 1 98.5 57 TYR B N 1
ATOM 1881 C CA . TYR B 1 57 ? -16.25 -7.949 6.094 1 98.5 57 TYR B CA 1
ATOM 1882 C C . TYR B 1 57 ? -15.219 -7.594 7.152 1 98.5 57 TYR B C 1
ATOM 1884 O O . TYR B 1 57 ? -15.555 -7.41 8.32 1 98.5 57 TYR B O 1
ATOM 1892 N N . LEU B 1 58 ? -13.969 -7.477 6.816 1 98.5 58 LEU B N 1
ATOM 1893 C CA . LEU B 1 58 ? -12.883 -7.176 7.746 1 98.5 58 LEU B CA 1
ATOM 1894 C C . LEU B 1 58 ? -13.055 -5.785 8.344 1 98.5 58 LEU B C 1
ATOM 1896 O O . LEU B 1 58 ? -12.711 -5.559 9.508 1 98.5 58 LEU B O 1
ATOM 1900 N N . LEU B 1 59 ? -13.609 -4.852 7.555 1 98.62 59 LEU B N 1
ATOM 1901 C CA . LEU B 1 59 ? -13.734 -3.457 7.973 1 98.62 59 LEU B CA 1
ATOM 1902 C C . LEU B 1 59 ? -15.125 -3.172 8.516 1 98.62 59 LEU B C 1
ATOM 1904 O O . LEU B 1 59 ? -15.477 -2.014 8.75 1 98.62 59 LEU B O 1
ATOM 1908 N N . ALA B 1 60 ? -15.961 -4.18 8.719 1 97.94 60 ALA B N 1
ATOM 1909 C CA . ALA B 1 60 ? -17.359 -4.043 9.094 1 97.94 60 ALA B CA 1
ATOM 1910 C C . ALA B 1 60 ? -17.516 -3.18 10.344 1 97.94 60 ALA B C 1
ATOM 1912 O O . ALA B 1 60 ? -18.422 -2.354 10.43 1 97.94 60 ALA B O 1
ATOM 1913 N N . PRO B 1 61 ? -16.625 -3.307 11.383 1 97.56 61 PRO B N 1
ATOM 1914 C CA . PRO B 1 61 ? -16.781 -2.471 12.57 1 97.56 61 PRO B CA 1
ATOM 1915 C C . PRO B 1 61 ? -16.672 -0.978 12.266 1 97.56 61 PRO B C 1
ATOM 1917 O O . PRO B 1 61 ? -17.312 -0.161 12.938 1 97.56 61 PRO B O 1
ATOM 1920 N N . VAL B 1 62 ? -15.922 -0.573 11.242 1 97.69 62 VAL B N 1
ATOM 1921 C CA . VAL B 1 62 ? -15.758 0.823 10.852 1 97.69 62 VAL B CA 1
ATOM 1922 C C . VAL B 1 62 ? -16.859 1.218 9.875 1 97.69 62 VAL B C 1
ATOM 1924 O O . VAL B 1 62 ? -17.484 2.275 10.016 1 97.69 62 VAL B O 1
ATOM 1927 N N . LEU B 1 63 ? -17.188 0.367 8.922 1 97.19 63 LEU B N 1
ATOM 1928 C CA . LEU B 1 63 ? -18.156 0.644 7.863 1 97.19 63 LEU B CA 1
ATOM 1929 C C . LEU B 1 63 ? -19.578 0.628 8.406 1 97.19 63 LEU B C 1
ATOM 1931 O O . LEU B 1 63 ? -20.469 1.285 7.855 1 97.19 63 LEU B O 1
ATOM 1935 N N . GLY B 1 64 ? -19.812 -0.094 9.453 1 95.88 64 GLY B N 1
ATOM 1936 C CA . GLY B 1 64 ? -21.156 -0.318 9.961 1 95.88 64 GLY B CA 1
ATOM 1937 C C . GLY B 1 64 ? -21.531 0.643 11.07 1 95.88 64 GLY B C 1
ATOM 1938 O O . GLY B 1 64 ? -22.562 0.459 11.727 1 95.88 64 GLY B O 1
ATOM 1939 N N . ARG B 1 65 ? -20.719 1.68 11.344 1 94.88 65 ARG B N 1
ATOM 1940 C CA . ARG B 1 65 ? -21.016 2.652 12.391 1 94.88 65 ARG B CA 1
ATOM 1941 C C . ARG B 1 65 ? -22.312 3.387 12.109 1 94.88 65 ARG B C 1
ATOM 1943 O O . ARG B 1 65 ? -22.578 3.771 10.969 1 94.88 65 ARG B O 1
ATOM 1950 N N . ASN B 1 66 ? -23.078 3.539 13.219 1 92.94 66 ASN B N 1
ATOM 1951 C CA . ASN B 1 66 ? -24.281 4.363 13.094 1 92.94 66 ASN B CA 1
ATOM 1952 C C . ASN B 1 66 ? -23.953 5.844 13.273 1 92.94 66 ASN B C 1
ATOM 1954 O O . ASN B 1 66 ? -22.797 6.219 13.469 1 92.94 66 ASN B O 1
ATOM 1958 N N . ASP B 1 67 ? -24.953 6.641 13.141 1 90.19 67 ASP B N 1
ATOM 1959 C CA . ASP B 1 67 ? -24.766 8.086 13.156 1 90.19 67 ASP B CA 1
ATOM 1960 C C . ASP B 1 67 ? -24.156 8.547 14.484 1 90.19 67 ASP B C 1
ATOM 1962 O O . ASP B 1 67 ? -23.281 9.422 14.5 1 90.19 67 ASP B O 1
ATOM 1966 N N . GLU B 1 68 ? -24.578 7.984 15.57 1 92.25 68 GLU B N 1
ATOM 1967 C CA . GLU B 1 68 ? -24.078 8.367 16.891 1 92.25 68 GLU B CA 1
ATOM 1968 C C . GLU B 1 68 ? -22.594 8.008 17.031 1 92.25 68 GLU B C 1
ATOM 1970 O O . GLU B 1 68 ? -21.812 8.805 17.562 1 92.25 68 GLU B O 1
ATOM 1975 N N . GLN B 1 69 ? -22.266 6.805 16.578 1 91.31 69 GLN B N 1
ATOM 1976 C CA . GLN B 1 69 ? -20.875 6.355 16.641 1 91.31 69 GLN B CA 1
ATOM 1977 C C . GLN B 1 69 ? -19.984 7.23 15.758 1 91.31 69 GLN B C 1
ATOM 1979 O O . GLN B 1 69 ? -18.875 7.59 16.172 1 91.31 69 GLN B O 1
ATOM 1984 N N . ARG B 1 70 ? -20.469 7.57 14.609 1 89.12 70 ARG B N 1
ATOM 1985 C CA . ARG B 1 70 ? -19.719 8.391 13.664 1 89.12 70 ARG B CA 1
ATOM 1986 C C . ARG B 1 70 ? -19.469 9.789 14.234 1 89.12 70 ARG B C 1
ATOM 1988 O O . ARG B 1 70 ? -18.406 10.375 14.016 1 89.12 70 ARG B O 1
ATOM 1995 N N . ALA B 1 71 ? -20.438 10.266 14.977 1 87.94 71 ALA B N 1
ATOM 1996 C CA . ALA B 1 71 ? -20.359 11.617 15.523 1 87.94 71 ALA B CA 1
ATOM 1997 C C . ALA B 1 71 ? -19.406 11.672 16.703 1 87.94 71 ALA B C 1
ATOM 1999 O O . ALA B 1 71 ? -18.875 12.734 17.031 1 87.94 71 ALA B O 1
ATOM 2000 N N . SER B 1 72 ? -19.156 10.539 17.344 1 92.69 72 SER B N 1
ATOM 2001 C CA . SER B 1 72 ? -18.406 10.547 18.609 1 92.69 72 SER B CA 1
ATOM 2002 C C . SER B 1 72 ? -16.969 10.086 18.391 1 92.69 72 SER B C 1
ATOM 2004 O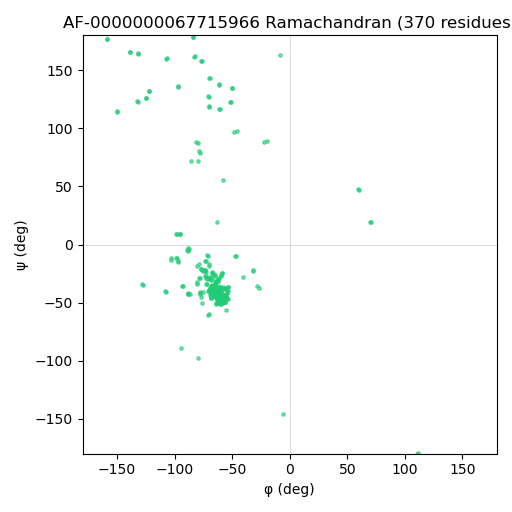 O . SER B 1 72 ? -16.109 10.32 19.25 1 92.69 72 SER B O 1
ATOM 2006 N N . ILE B 1 73 ? -16.688 9.539 17.234 1 95.5 73 ILE B N 1
ATOM 2007 C CA . ILE B 1 73 ? -15.375 8.945 17.031 1 95.5 73 ILE B CA 1
ATOM 2008 C C . ILE B 1 73 ? -14.461 9.938 16.312 1 95.5 73 ILE B C 1
ATOM 2010 O O . ILE B 1 73 ? -14.906 10.633 15.398 1 95.5 73 ILE B O 1
ATOM 2014 N N . SER B 1 74 ? -13.234 10.07 16.75 1 97.44 74 SER B N 1
ATOM 2015 C CA . SER B 1 74 ? -12.273 10.969 16.125 1 97.44 74 SER B CA 1
ATOM 2016 C C . SER B 1 74 ? -11.609 10.32 14.914 1 97.44 74 SER B C 1
ATOM 2018 O O . SER B 1 74 ? -11.648 9.094 14.766 1 97.44 74 SER B O 1
ATOM 2020 N N . ALA B 1 75 ? -11.023 11.148 14.07 1 98 75 ALA B N 1
ATOM 2021 C CA . ALA B 1 75 ? -10.266 10.633 12.93 1 98 75 ALA B CA 1
ATOM 2022 C C . ALA B 1 75 ? -9.109 9.758 13.391 1 98 75 ALA B C 1
ATOM 2024 O O . ALA B 1 75 ? -8.789 8.742 12.758 1 98 75 ALA B O 1
ATOM 2025 N N . GLN B 1 76 ? -8.461 10.156 14.477 1 98.31 76 GLN B N 1
ATOM 2026 C CA . GLN B 1 76 ? -7.379 9.367 15.047 1 98.31 76 GLN B CA 1
ATOM 2027 C C . GLN B 1 76 ? -7.855 7.969 15.43 1 98.31 76 GLN B C 1
ATOM 2029 O O . GLN B 1 76 ? -7.203 6.973 15.102 1 98.31 76 GLN B O 1
ATOM 2034 N N . GLU B 1 77 ? -8.977 7.91 16.078 1 98.12 77 GLU B N 1
ATOM 2035 C CA . GLU B 1 77 ? -9.539 6.629 16.484 1 98.12 77 GLU B CA 1
ATOM 2036 C C . GLU B 1 77 ? -9.969 5.793 15.289 1 98.12 77 GLU B C 1
ATOM 2038 O O . GLU B 1 77 ? -9.781 4.574 15.273 1 98.12 77 GLU B O 1
ATOM 2043 N N . THR B 1 78 ? -10.578 6.453 14.328 1 98.38 78 THR B N 1
ATOM 2044 C CA . THR B 1 78 ? -11.008 5.766 13.117 1 98.38 78 THR B CA 1
ATOM 2045 C C . THR B 1 78 ? -9.82 5.117 12.414 1 98.38 78 THR B C 1
ATOM 2047 O O . THR B 1 78 ? -9.867 3.938 12.062 1 98.38 78 THR B O 1
ATOM 2050 N N . CYS B 1 79 ? -8.711 5.848 12.258 1 98.69 79 CYS B N 1
ATOM 2051 C CA . CYS B 1 79 ? -7.508 5.355 11.602 1 98.69 79 CYS B CA 1
ATOM 2052 C C . CYS B 1 79 ? -6.863 4.234 12.406 1 98.69 79 CYS B C 1
ATOM 2054 O O . CYS B 1 79 ? -6.438 3.223 11.844 1 98.69 79 CYS B O 1
ATOM 2056 N N . ALA B 1 80 ? -6.824 4.41 13.719 1 98.38 80 ALA B N 1
ATOM 2057 C CA . ALA B 1 80 ? -6.266 3.387 14.602 1 98.38 80 ALA B CA 1
ATOM 2058 C C . ALA B 1 80 ? -7.074 2.096 14.523 1 98.38 80 ALA B C 1
ATOM 2060 O O . ALA B 1 80 ? -6.508 1 14.547 1 98.38 80 ALA B O 1
ATOM 2061 N N . GLU B 1 81 ? -8.375 2.232 14.453 1 98.25 81 GLU B N 1
ATOM 2062 C CA . GLU B 1 81 ? -9.234 1.058 14.344 1 98.25 81 GLU B CA 1
ATOM 2063 C C . GLU B 1 81 ? -9.039 0.35 13.008 1 98.25 81 GLU B C 1
ATOM 2065 O O . GLU B 1 81 ? -8.992 -0.881 12.953 1 98.25 81 GLU B O 1
ATOM 2070 N N . MET B 1 82 ? -8.961 1.092 11.969 1 98.62 82 MET B N 1
ATOM 2071 C CA . MET B 1 82 ? -8.695 0.498 10.664 1 98.62 82 MET B CA 1
ATOM 2072 C C . MET B 1 82 ? -7.379 -0.274 10.672 1 98.62 82 MET B C 1
ATOM 2074 O O . MET B 1 82 ? -7.305 -1.391 10.156 1 98.62 82 MET B O 1
ATOM 2078 N N . ARG B 1 83 ? -6.32 0.336 11.258 1 98.56 83 ARG B N 1
ATOM 2079 C CA . ARG B 1 83 ? -5.047 -0.356 11.398 1 98.56 83 ARG B CA 1
ATOM 2080 C C . ARG B 1 83 ? -5.215 -1.669 12.156 1 98.56 83 ARG B C 1
ATOM 2082 O O . ARG B 1 83 ? -4.723 -2.711 11.719 1 98.56 83 ARG B O 1
ATOM 2089 N N . SER B 1 84 ? -5.918 -1.586 13.273 1 98.12 84 SER B N 1
ATOM 2090 C CA . SER B 1 84 ? -6.121 -2.76 14.117 1 98.12 84 SER B CA 1
ATOM 2091 C C . SER B 1 84 ? -6.852 -3.865 13.359 1 98.12 84 SER B C 1
ATOM 2093 O O . SER B 1 84 ? -6.477 -5.039 13.453 1 98.12 84 SER B O 1
ATOM 2095 N N . LEU B 1 85 ? -7.879 -3.514 12.617 1 98.31 85 LEU B N 1
ATOM 2096 C CA . LEU B 1 85 ? -8.664 -4.477 11.852 1 98.31 85 LEU B CA 1
ATOM 2097 C C . LEU B 1 85 ? -7.824 -5.137 10.766 1 98.31 85 LEU B C 1
ATOM 2099 O O . LEU B 1 85 ? -7.887 -6.352 10.578 1 98.31 85 LEU B O 1
ATOM 2103 N N . MET B 1 86 ? -7.023 -4.375 10.07 1 98 86 MET B N 1
ATOM 2104 C CA . MET B 1 86 ? -6.156 -4.922 9.031 1 98 86 MET B CA 1
ATOM 2105 C C . MET B 1 86 ? -5.129 -5.879 9.633 1 98 86 MET B C 1
ATOM 2107 O O . MET B 1 86 ? -4.84 -6.926 9.047 1 98 86 MET B O 1
ATOM 2111 N N . MET B 1 87 ? -4.605 -5.531 10.781 1 96.69 87 MET B N 1
ATOM 2112 C CA . MET B 1 87 ? -3.523 -6.289 11.406 1 96.69 87 MET B CA 1
ATOM 2113 C C . MET B 1 87 ? -4.035 -7.609 11.969 1 96.69 87 MET B C 1
ATOM 2115 O O . MET B 1 87 ? -3.25 -8.508 12.266 1 96.69 87 MET B O 1
ATOM 2119 N N . GLN B 1 88 ? -5.375 -7.777 12.094 1 96.5 88 GLN B N 1
ATOM 2120 C CA . GLN B 1 88 ? -5.969 -8.953 12.727 1 96.5 88 GLN B CA 1
ATOM 2121 C C . GLN B 1 88 ? -5.941 -10.156 11.781 1 96.5 88 GLN B C 1
ATOM 2123 O O . GLN B 1 88 ? -6.121 -11.297 12.219 1 96.5 88 GLN B O 1
ATOM 2128 N N . THR B 1 89 ? -5.824 -9.945 10.555 1 96.44 89 THR B N 1
ATOM 2129 C CA . THR B 1 89 ? -5.812 -11.016 9.555 1 96.44 89 THR B CA 1
ATOM 2130 C C . THR B 1 89 ? -4.523 -10.977 8.742 1 96.44 89 THR B C 1
ATOM 2132 O O . THR B 1 89 ? -4.082 -9.906 8.312 1 96.44 89 THR B O 1
ATOM 2135 N N . LYS B 1 90 ? -3.924 -12.172 8.617 1 95 90 LYS B N 1
ATOM 2136 C CA . LYS B 1 90 ? -2.758 -12.266 7.746 1 95 90 LYS B CA 1
ATOM 2137 C C . LYS B 1 90 ? -3.053 -11.688 6.363 1 95 90 LYS B C 1
ATOM 2139 O O . LYS B 1 90 ? -4.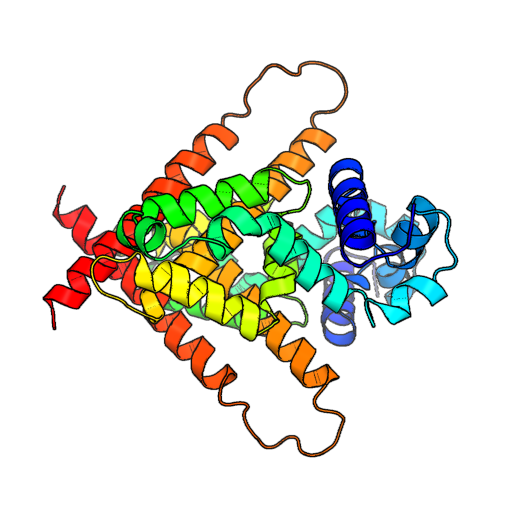062 -12.031 5.746 1 95 90 LYS B O 1
ATOM 2144 N N . ASP B 1 91 ? -2.314 -10.742 5.945 1 95.62 91 ASP B N 1
ATOM 2145 C CA . ASP B 1 91 ? -2.422 -10.047 4.664 1 95.62 91 ASP B CA 1
ATOM 2146 C C . ASP B 1 91 ? -3.67 -9.172 4.621 1 95.62 91 ASP B C 1
ATOM 2148 O O . ASP B 1 91 ? -4.199 -8.891 3.541 1 95.62 91 ASP B O 1
ATOM 2152 N N . GLY B 1 92 ? -4.238 -8.836 5.777 1 97.94 92 GLY B N 1
ATOM 2153 C CA . GLY B 1 92 ? -5.402 -7.969 5.828 1 97.94 92 GLY B CA 1
ATOM 2154 C C . GLY B 1 92 ? -5.191 -6.645 5.117 1 97.94 92 GLY B C 1
ATOM 2155 O O . GLY B 1 92 ? -6.074 -6.176 4.395 1 97.94 92 GLY B O 1
ATOM 2156 N N . ALA B 1 93 ? -4.012 -6.043 5.293 1 97.81 93 ALA B N 1
ATOM 2157 C CA . ALA B 1 93 ? -3.693 -4.77 4.648 1 97.81 93 ALA B CA 1
ATOM 2158 C C . ALA B 1 93 ? -3.621 -4.926 3.131 1 97.81 93 ALA B C 1
ATOM 2160 O O . ALA B 1 93 ? -4.035 -4.031 2.389 1 97.81 93 ALA B O 1
ATOM 2161 N N . GLU B 1 94 ? -3.1 -6.02 2.701 1 96.69 94 GLU B N 1
ATOM 2162 C CA . GLU B 1 94 ? -3.029 -6.285 1.267 1 96.69 94 GLU B CA 1
ATOM 2163 C C . GLU B 1 94 ? -4.422 -6.449 0.666 1 96.69 94 GLU B C 1
ATOM 2165 O O . GLU B 1 94 ? -4.688 -5.969 -0.438 1 96.69 94 GLU B O 1
ATOM 2170 N N . VAL B 1 95 ? -5.301 -7.188 1.369 1 97.94 95 VAL B N 1
ATOM 2171 C CA . VAL B 1 95 ? -6.68 -7.379 0.926 1 97.94 95 VAL B CA 1
ATOM 2172 C C . VAL B 1 95 ? -7.375 -6.027 0.792 1 97.94 95 VAL B C 1
ATOM 2174 O O . VAL B 1 95 ? -8.016 -5.746 -0.225 1 97.94 95 VAL B O 1
ATOM 2177 N N . ILE B 1 96 ? -7.215 -5.156 1.791 1 98.38 96 ILE B N 1
ATOM 2178 C CA . ILE B 1 96 ? -7.871 -3.854 1.786 1 98.38 96 ILE B CA 1
ATOM 2179 C C . ILE B 1 96 ? -7.273 -2.982 0.682 1 98.38 96 ILE B C 1
ATOM 2181 O O . ILE B 1 96 ? -8.008 -2.312 -0.052 1 98.38 96 ILE B O 1
ATOM 2185 N N . SER B 1 97 ? -5.953 -2.979 0.564 1 97.38 97 SER B N 1
ATOM 2186 C CA . SER B 1 97 ? -5.293 -2.221 -0.494 1 97.38 97 SER B CA 1
ATOM 2187 C C . SER B 1 97 ? -5.82 -2.621 -1.869 1 97.38 97 SER B C 1
ATOM 2189 O O . SER B 1 97 ? -6.105 -1.761 -2.705 1 97.38 97 SER B O 1
ATOM 2191 N N . ALA B 1 98 ? -5.965 -3.896 -2.143 1 94.56 98 ALA B N 1
ATOM 2192 C CA . ALA B 1 98 ? -6.473 -4.402 -3.414 1 94.56 98 ALA B CA 1
ATOM 2193 C C . ALA B 1 98 ? -7.918 -3.975 -3.641 1 94.56 98 ALA B C 1
ATOM 2195 O O . ALA B 1 98 ? -8.312 -3.668 -4.77 1 94.56 98 ALA B O 1
ATOM 2196 N N . ALA B 1 99 ? -8.664 -3.938 -2.59 1 96.5 99 ALA B N 1
ATOM 2197 C CA . ALA B 1 99 ? -10.086 -3.617 -2.68 1 96.5 99 ALA B CA 1
ATOM 2198 C C . ALA B 1 99 ? -10.297 -2.129 -2.943 1 96.5 99 ALA B C 1
ATOM 2200 O O . ALA B 1 99 ? -11.352 -1.723 -3.447 1 96.5 99 ALA B O 1
ATOM 2201 N N . LEU B 1 100 ? -9.297 -1.292 -2.607 1 95.75 100 LEU B N 1
ATOM 2202 C CA . LEU B 1 100 ? -9.43 0.156 -2.723 1 95.75 100 LEU B CA 1
ATOM 2203 C C . LEU B 1 100 ? -9.43 0.586 -4.188 1 95.75 100 LEU B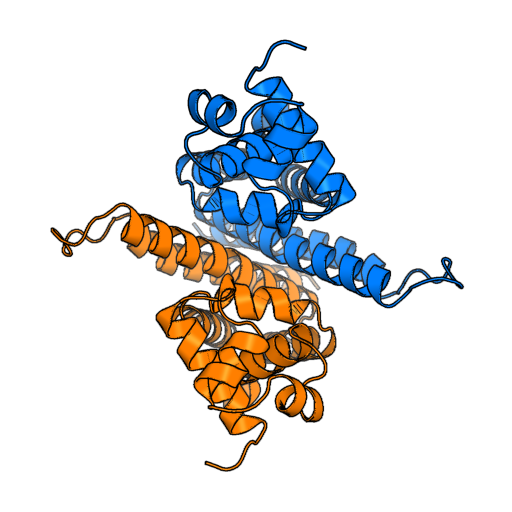 C 1
ATOM 2205 O O . LEU B 1 100 ? -9.695 1.749 -4.496 1 95.75 100 LEU B O 1
ATOM 2209 N N . SER B 1 101 ? -9.117 -0.35 -5.121 1 89.38 101 SER B N 1
ATOM 2210 C CA . SER B 1 101 ? -9.297 -0.073 -6.539 1 89.38 101 SER B CA 1
ATOM 2211 C C . SER B 1 101 ? -10.773 0.111 -6.883 1 89.38 101 SER B C 1
ATOM 2213 O O . SER B 1 101 ? -11.109 0.71 -7.906 1 89.38 101 SER B O 1
ATOM 2215 N N . ASN B 1 102 ? -11.617 -0.505 -6.09 1 90.5 102 ASN B N 1
ATOM 2216 C CA . ASN B 1 102 ? -13.055 -0.263 -6.18 1 90.5 102 ASN B CA 1
ATOM 2217 C C . ASN B 1 102 ? -13.422 1.131 -5.676 1 90.5 102 ASN B C 1
ATOM 2219 O O . ASN B 1 102 ? -13.227 1.44 -4.5 1 90.5 102 ASN B O 1
ATOM 2223 N N . GLN B 1 103 ? -13.969 1.892 -6.512 1 90.56 103 GLN B N 1
ATOM 2224 C CA . GLN B 1 103 ? -14.242 3.291 -6.207 1 90.56 103 GLN B CA 1
ATOM 2225 C C . GLN B 1 103 ? -15.281 3.416 -5.09 1 90.56 103 GLN B C 1
ATOM 2227 O O . GLN B 1 103 ? -15.195 4.32 -4.258 1 90.56 103 GLN B O 1
ATOM 2232 N N . GLN B 1 104 ? -16.234 2.555 -5.094 1 92.56 104 GLN B N 1
ATOM 2233 C CA . GLN B 1 104 ? -17.297 2.645 -4.105 1 92.56 104 GLN B CA 1
ATOM 2234 C C . GLN B 1 104 ? -16.766 2.439 -2.691 1 92.56 104 GLN B C 1
ATOM 2236 O O . GLN B 1 104 ? -17.047 3.234 -1.793 1 92.56 104 GLN B O 1
ATOM 2241 N N . LEU B 1 105 ? -16.016 1.375 -2.49 1 95.12 105 LEU B N 1
ATOM 2242 C CA . LEU B 1 105 ? -15.43 1.125 -1.177 1 95.12 105 LEU B CA 1
ATOM 2243 C C . LEU B 1 105 ? -14.508 2.266 -0.765 1 95.12 105 LEU B C 1
ATOM 2245 O O . LEU B 1 105 ? -14.547 2.723 0.38 1 95.12 105 LEU B O 1
ATOM 2249 N N . ARG B 1 106 ? -13.648 2.707 -1.69 1 95.94 106 ARG B N 1
ATOM 2250 C CA . ARG B 1 106 ? -12.719 3.797 -1.407 1 95.94 106 ARG B CA 1
ATOM 2251 C C . ARG B 1 106 ? -13.469 5.051 -0.966 1 95.94 106 ARG B C 1
ATOM 2253 O O . ARG B 1 106 ? -13.109 5.676 0.034 1 95.94 106 ARG B O 1
ATOM 2260 N N . GLN B 1 107 ? -14.562 5.422 -1.655 1 95.19 107 GLN B N 1
ATOM 2261 C CA . GLN B 1 107 ? -15.344 6.609 -1.342 1 95.19 107 GLN B CA 1
ATOM 2262 C C . GLN B 1 107 ? -16.031 6.473 0.014 1 95.19 107 GLN B C 1
ATOM 2264 O O . GLN B 1 107 ? -16.125 7.441 0.77 1 95.19 107 GLN B O 1
ATOM 2269 N N . GLU B 1 108 ? -16.516 5.301 0.274 1 95.44 108 GLU B N 1
ATOM 2270 C CA . GLU B 1 108 ? -17.156 5.059 1.562 1 95.44 108 GLU B CA 1
ATOM 2271 C C . GLU B 1 108 ? -16.172 5.242 2.715 1 95.44 108 GLU B C 1
ATOM 2273 O O . GLU B 1 108 ? -16.5 5.887 3.717 1 95.44 108 GLU B O 1
ATOM 2278 N N . LEU B 1 109 ? -14.992 4.691 2.562 1 97.44 109 LEU B N 1
ATOM 2279 C CA . LEU B 1 109 ? -13.984 4.812 3.607 1 97.44 109 LEU B CA 1
ATOM 2280 C C . LEU B 1 109 ? -13.516 6.258 3.748 1 97.44 109 LEU B C 1
ATOM 2282 O O . LEU B 1 109 ? -13.359 6.758 4.863 1 97.44 109 LEU B O 1
ATOM 2286 N N . GLU B 1 110 ? -13.289 6.922 2.627 1 96.88 110 GLU B N 1
ATOM 2287 C CA . GLU B 1 110 ? -12.914 8.328 2.668 1 96.88 110 GLU B CA 1
ATOM 2288 C C . GLU B 1 110 ? -13.992 9.172 3.35 1 96.88 110 GLU B C 1
ATOM 2290 O O . GLU B 1 110 ? -13.68 10.07 4.129 1 96.88 110 GLU B O 1
ATOM 2295 N N . SER B 1 111 ? -15.258 8.906 3.031 1 95.5 111 SER B N 1
ATOM 2296 C CA . SER B 1 111 ? -16.359 9.633 3.643 1 95.5 111 SER B CA 1
ATOM 2297 C C . SER B 1 111 ? -16.391 9.422 5.152 1 95.5 111 SER B C 1
ATOM 2299 O O . SER B 1 111 ? -16.625 10.359 5.914 1 95.5 111 SER B O 1
ATOM 2301 N N . LEU B 1 112 ? -16.188 8.203 5.559 1 96.5 112 LEU B N 1
ATOM 2302 C CA . LEU B 1 112 ? -16.172 7.875 6.98 1 96.5 112 LEU B CA 1
ATOM 2303 C C . LEU B 1 112 ? -15.055 8.617 7.699 1 96.5 112 LEU B C 1
ATOM 2305 O O . LEU B 1 112 ? -15.273 9.188 8.773 1 96.5 112 LEU B O 1
ATOM 2309 N N . ILE B 1 113 ? -13.875 8.648 7.102 1 97.75 113 ILE B N 1
ATOM 2310 C CA . ILE B 1 113 ? -12.742 9.352 7.688 1 97.75 113 ILE B CA 1
ATOM 2311 C C . ILE B 1 113 ? -13.008 10.852 7.695 1 97.75 113 ILE B C 1
ATOM 2313 O O . ILE B 1 113 ? -12.773 11.523 8.703 1 97.75 113 ILE B O 1
ATOM 2317 N N . SER B 1 114 ? -13.523 11.344 6.582 1 96.69 114 SER B N 1
ATOM 2318 C CA . SER B 1 114 ? -13.852 12.758 6.477 1 96.69 114 SER B CA 1
ATOM 2319 C C . SER B 1 114 ? -14.82 13.188 7.574 1 96.69 114 SER B C 1
ATOM 2321 O O . SER B 1 114 ? -14.633 14.234 8.203 1 96.69 114 SER B O 1
ATOM 2323 N N . ASP B 1 115 ? -15.812 12.367 7.809 1 94.5 115 ASP B N 1
ATOM 2324 C CA . ASP B 1 115 ? -16.844 12.664 8.805 1 94.5 115 ASP B CA 1
ATOM 2325 C C . ASP B 1 115 ? -16.25 12.672 10.211 1 94.5 115 ASP B C 1
ATOM 2327 O O . ASP B 1 115 ? -16.812 13.312 11.117 1 94.5 115 ASP B O 1
ATOM 2331 N N . SER B 1 116 ? -15.18 11.969 10.367 1 96.44 116 SER B N 1
ATOM 2332 C CA . SER B 1 116 ? -14.586 11.852 11.695 1 96.44 116 SER B CA 1
ATOM 2333 C C . SER B 1 116 ? -13.594 12.977 11.961 1 96.44 116 SER B C 1
ATOM 2335 O O . SER B 1 116 ? -13.039 13.078 13.062 1 96.44 116 SER B O 1
ATOM 2337 N N . LEU B 1 117 ? -13.328 13.797 10.953 1 96.69 117 LEU B N 1
ATOM 2338 C CA . LEU B 1 117 ? -12.484 14.977 11.125 1 96.69 117 LEU B CA 1
ATOM 2339 C C . LEU B 1 117 ? -13.242 16.094 11.828 1 96.69 117 LEU B C 1
ATOM 2341 O O . LEU B 1 117 ? -14.477 16.109 11.828 1 96.69 117 LEU B O 1
ATOM 2345 N N . LYS B 1 118 ? -12.477 17.078 12.492 1 93.62 118 LYS B N 1
ATOM 2346 C CA . LYS B 1 118 ? -13.125 18.25 13.102 1 93.62 118 LYS B CA 1
ATOM 2347 C C . LYS B 1 118 ? -14.008 18.969 12.094 1 93.62 118 LYS B C 1
ATOM 2349 O O . LYS B 1 118 ? -15.141 19.344 12.414 1 93.62 118 LYS B O 1
ATOM 2354 N N . GLU B 1 119 ? -13.531 19.203 10.922 1 94.25 119 GLU B N 1
ATOM 2355 C CA . GLU B 1 119 ? -14.242 19.688 9.742 1 94.25 119 GLU B CA 1
ATOM 2356 C C . GLU B 1 119 ? -14.047 18.734 8.555 1 94.25 119 GLU B C 1
ATOM 2358 O O . GLU B 1 119 ? -12.914 18.391 8.211 1 94.25 119 GLU B O 1
ATOM 2363 N N . PRO B 1 120 ? -15.195 18.328 8.023 1 94.12 120 PRO B N 1
ATOM 2364 C CA . PRO B 1 120 ? -15.055 17.422 6.887 1 94.12 120 PRO B CA 1
ATOM 2365 C C . PRO B 1 120 ? -14.086 17.938 5.828 1 94.12 120 PRO B C 1
ATOM 2367 O O . PRO B 1 120 ? -14.07 19.141 5.543 1 94.12 120 PRO B O 1
ATOM 2370 N N . ASN B 1 121 ? -13.219 17.109 5.34 1 97.06 121 ASN B N 1
ATOM 2371 C CA . ASN B 1 121 ? -12.195 17.453 4.352 1 97.06 121 ASN B CA 1
ATOM 2372 C C . ASN B 1 121 ? -11.852 16.266 3.465 1 97.06 121 ASN B C 1
ATOM 2374 O O . ASN B 1 121 ? -11.281 15.273 3.932 1 97.06 121 ASN B O 1
ATOM 2378 N N . GLU B 1 122 ? -12.133 16.328 2.23 1 95.75 122 GLU B N 1
A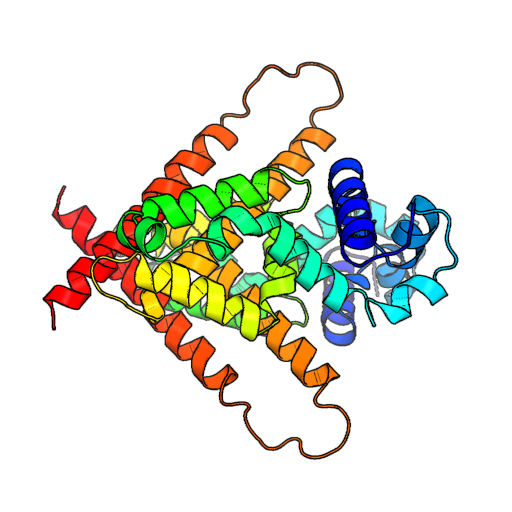TOM 2379 C CA . GLU B 1 122 ? -11.977 15.203 1.31 1 95.75 122 GLU B CA 1
ATOM 2380 C C . GLU B 1 122 ? -10.508 14.852 1.108 1 95.75 122 GLU B C 1
ATOM 2382 O O . GLU B 1 122 ? -10.141 13.672 1.092 1 95.75 122 GLU B O 1
ATOM 2387 N N . VAL B 1 123 ? -9.664 15.828 0.932 1 97.19 123 VAL B N 1
ATOM 2388 C CA . VAL B 1 123 ? -8.25 15.578 0.692 1 97.19 123 VAL B CA 1
ATOM 2389 C C . VAL B 1 123 ? -7.594 15.047 1.965 1 97.19 123 VAL B C 1
ATOM 2391 O O . VAL B 1 123 ? -6.703 14.195 1.903 1 97.19 123 VAL B O 1
ATOM 2394 N N . GLY B 1 124 ? -8.016 15.641 3.111 1 98.31 124 GLY B N 1
ATOM 2395 C CA . GLY B 1 124 ? -7.547 15.109 4.379 1 98.31 124 GLY B CA 1
ATOM 2396 C C . GLY B 1 124 ? -7.879 13.641 4.574 1 98.31 124 GLY B C 1
ATOM 2397 O O . GLY B 1 124 ? -7.039 12.859 5.023 1 98.31 124 GLY B O 1
ATOM 2398 N N . ALA B 1 125 ? -9.133 13.258 4.211 1 98.31 125 ALA B N 1
ATOM 2399 C CA . ALA B 1 125 ? -9.578 11.867 4.316 1 98.31 125 ALA B CA 1
ATOM 2400 C C . ALA B 1 125 ? -8.789 10.969 3.369 1 98.31 125 ALA B C 1
ATOM 2402 O O . ALA B 1 125 ? -8.375 9.867 3.746 1 98.31 125 ALA B O 1
ATOM 2403 N N . PHE B 1 126 ? -8.578 11.438 2.15 1 98 126 PHE B N 1
ATOM 2404 C CA . PHE B 1 126 ? -7.738 10.758 1.173 1 98 126 PHE B CA 1
ATOM 2405 C C . PHE B 1 126 ? -6.34 10.523 1.729 1 98 126 PHE B C 1
ATOM 2407 O O . PHE B 1 126 ? -5.812 9.414 1.646 1 98 126 PHE B O 1
ATOM 2414 N N . THR B 1 127 ? -5.742 11.539 2.27 1 98.75 127 THR B N 1
ATOM 2415 C CA . THR B 1 127 ? -4.379 11.492 2.789 1 98.75 127 THR B CA 1
ATOM 2416 C C . THR B 1 127 ? -4.27 10.492 3.938 1 98.75 127 THR B C 1
ATOM 2418 O O . THR B 1 127 ? -3.371 9.648 3.949 1 98.75 127 THR B O 1
ATOM 2421 N N . LEU B 1 128 ? -5.234 10.57 4.863 1 98.88 128 LEU B N 1
ATOM 2422 C CA . LEU B 1 128 ? -5.238 9.664 6.004 1 98.88 128 LEU B CA 1
ATOM 2423 C C . LEU B 1 128 ? -5.41 8.219 5.547 1 98.88 128 LEU B C 1
ATOM 2425 O O . LEU B 1 128 ? -4.684 7.332 5.992 1 98.88 128 LEU B O 1
ATOM 2429 N N . LEU B 1 129 ? -6.359 7.969 4.641 1 98.75 129 LEU B N 1
ATOM 2430 C CA . LEU B 1 129 ? -6.645 6.617 4.18 1 98.75 129 LEU B CA 1
ATOM 2431 C C . LEU B 1 129 ? -5.402 5.973 3.572 1 98.75 129 LEU B C 1
ATOM 2433 O O . LEU B 1 129 ? -5.023 4.863 3.957 1 98.75 129 LEU B O 1
ATOM 2437 N N . HIS B 1 130 ? -4.746 6.68 2.699 1 98.69 130 HIS B N 1
ATOM 2438 C CA . HIS B 1 130 ? -3.643 6.078 1.959 1 98.69 130 HIS B CA 1
ATOM 2439 C C . HIS B 1 130 ? -2.383 6.008 2.814 1 98.69 130 HIS B C 1
ATOM 2441 O O . HIS B 1 130 ? -1.569 5.094 2.654 1 98.69 130 HIS B O 1
ATOM 2447 N N . PHE B 1 131 ? -2.248 6.93 3.752 1 98.94 131 PHE B N 1
ATOM 2448 C CA . PHE B 1 131 ? -1.188 6.777 4.742 1 98.94 131 PHE B CA 1
ATOM 2449 C C . PHE B 1 131 ? -1.395 5.512 5.566 1 98.94 131 PHE B C 1
ATOM 2451 O O . PHE B 1 131 ? -0.47 4.711 5.73 1 98.94 131 PHE B O 1
ATOM 2458 N N . VAL B 1 132 ? -2.641 5.324 6.117 1 98.88 132 VAL B N 1
ATOM 2459 C CA . VAL B 1 132 ? -2.959 4.18 6.969 1 98.88 132 VAL B CA 1
ATOM 2460 C C . VAL B 1 132 ? -2.672 2.883 6.219 1 98.88 132 VAL B C 1
ATOM 2462 O O . VAL B 1 132 ? -1.966 2.008 6.723 1 98.88 132 VAL B O 1
ATOM 2465 N N . VAL B 1 133 ? -3.143 2.805 5.012 1 98.62 133 VAL B N 1
ATOM 2466 C CA . VAL B 1 133 ? -3.002 1.567 4.25 1 98.62 133 VAL B CA 1
ATOM 2467 C C . VAL B 1 133 ? -1.531 1.332 3.912 1 98.62 133 VAL B C 1
ATOM 2469 O O . VAL B 1 133 ? -1.016 0.226 4.09 1 98.62 133 VAL B O 1
ATOM 2472 N N . GLY B 1 134 ? -0.804 2.41 3.43 1 98.44 134 GLY B N 1
ATOM 2473 C CA . GLY B 1 134 ? 0.612 2.279 3.123 1 98.44 134 GLY B CA 1
ATOM 2474 C C . GLY B 1 134 ? 1.446 1.866 4.32 1 98.44 134 GLY B C 1
ATOM 2475 O O . GLY B 1 134 ? 2.314 0.999 4.211 1 98.44 134 GLY B O 1
ATOM 2476 N N . ALA B 1 135 ? 1.175 2.42 5.488 1 98.19 135 ALA B N 1
ATOM 2477 C CA . ALA B 1 135 ? 1.918 2.131 6.715 1 98.19 135 ALA B CA 1
ATOM 2478 C C . ALA B 1 135 ? 1.656 0.705 7.191 1 98.19 135 ALA B C 1
ATOM 2480 O O . ALA B 1 135 ? 2.59 -0.019 7.547 1 98.19 135 ALA B O 1
ATOM 2481 N N . VAL B 1 136 ? 0.386 0.291 7.152 1 97.94 136 VAL B N 1
ATOM 2482 C CA . VAL B 1 136 ? 0.028 -1.02 7.688 1 97.94 136 VAL B CA 1
ATOM 2483 C C . VAL B 1 136 ? 0.534 -2.115 6.75 1 97.94 136 VAL B C 1
ATOM 2485 O O . VAL B 1 136 ? 0.944 -3.186 7.203 1 97.94 136 VAL B O 1
ATOM 2488 N N . LEU B 1 137 ? 0.526 -1.828 5.438 1 96.75 137 LEU B N 1
ATOM 2489 C CA . LEU B 1 137 ? 1.086 -2.777 4.48 1 96.75 137 LEU B CA 1
ATOM 2490 C C . LEU B 1 137 ? 2.541 -3.088 4.809 1 96.75 137 LEU B C 1
ATOM 2492 O O . LEU B 1 137 ? 2.932 -4.254 4.883 1 96.75 137 LEU B O 1
ATOM 2496 N N . THR B 1 138 ? 3.303 -2.078 5.016 1 95.5 138 THR B N 1
ATOM 2497 C CA . THR B 1 138 ? 4.719 -2.25 5.324 1 95.5 138 THR B CA 1
ATOM 2498 C C . THR B 1 138 ? 4.902 -2.955 6.664 1 95.5 138 THR B C 1
ATOM 2500 O O . THR B 1 138 ? 5.719 -3.867 6.785 1 95.5 138 THR B O 1
ATOM 2503 N N . GLU B 1 139 ? 4.141 -2.557 7.641 1 95.25 139 GLU B N 1
ATOM 2504 C CA . GLU B 1 139 ? 4.215 -3.156 8.969 1 95.25 139 GLU B CA 1
ATOM 2505 C C . GLU B 1 139 ? 3.922 -4.652 8.922 1 95.25 139 GLU B C 1
ATOM 2507 O O . GLU B 1 139 ? 4.672 -5.457 9.477 1 95.25 139 GLU B O 1
ATOM 2512 N N . GLN B 1 140 ? 2.871 -5.023 8.297 1 94.06 140 GLN B N 1
ATOM 2513 C CA . GLN B 1 140 ? 2.467 -6.426 8.234 1 94.06 140 GLN B CA 1
ATOM 2514 C C . GLN B 1 140 ? 3.475 -7.258 7.445 1 94.06 140 GLN B C 1
ATOM 2516 O O . GLN B 1 140 ? 3.824 -8.367 7.852 1 94.06 140 GLN B O 1
ATOM 2521 N N . THR B 1 141 ? 3.906 -6.719 6.32 1 91.5 141 THR B N 1
ATOM 2522 C CA . THR B 1 141 ? 4.879 -7.449 5.512 1 91.5 141 THR B CA 1
ATOM 2523 C C . THR B 1 141 ? 6.164 -7.691 6.297 1 91.5 141 THR B C 1
ATOM 2525 O O . THR B 1 141 ? 6.719 -8.789 6.266 1 91.5 141 THR B O 1
ATOM 2528 N N . GLN B 1 142 ? 6.637 -6.676 6.98 1 89.06 142 GLN B N 1
ATOM 2529 C CA . GLN B 1 142 ? 7.836 -6.805 7.801 1 89.06 142 GLN B CA 1
ATOM 2530 C C . GLN B 1 142 ? 7.652 -7.871 8.875 1 89.06 142 GLN B C 1
ATOM 2532 O O . GLN B 1 142 ? 8.539 -8.695 9.102 1 89.06 142 GLN B O 1
ATOM 2537 N N . LEU B 1 143 ? 6.531 -7.836 9.547 1 88.06 143 LEU B N 1
ATOM 2538 C CA . LEU B 1 143 ? 6.242 -8.805 10.594 1 88.06 143 LEU B CA 1
ATOM 2539 C C . LEU B 1 143 ? 6.219 -10.227 10.039 1 88.06 143 LEU B C 1
ATOM 2541 O O . LEU B 1 143 ? 6.738 -11.148 10.664 1 88.06 143 LEU B O 1
ATOM 2545 N N . GLN B 1 144 ? 5.672 -10.375 8.898 1 84.94 144 GLN B N 1
ATOM 2546 C CA . GLN B 1 144 ? 5.578 -11.695 8.273 1 84.94 144 GLN B CA 1
ATOM 2547 C C . GLN B 1 144 ? 6.953 -12.195 7.836 1 84.94 144 GLN B C 1
ATOM 2549 O O . GLN B 1 144 ? 7.242 -13.391 7.93 1 84.94 144 GLN B O 1
ATOM 2554 N N . MET B 1 145 ? 7.773 -11.328 7.352 1 81.75 145 MET B N 1
ATOM 2555 C CA . MET B 1 145 ? 9.125 -11.695 6.93 1 81.75 145 MET B CA 1
ATOM 2556 C C . MET B 1 145 ? 9.969 -12.117 8.125 1 81.75 145 MET B C 1
ATOM 2558 O O . MET B 1 145 ? 10.781 -13.039 8.031 1 81.75 145 MET B O 1
ATOM 2562 N N . HIS B 1 146 ? 9.828 -11.352 9.273 1 79.19 146 HIS B N 1
ATOM 2563 C CA . HIS B 1 146 ? 10.555 -11.695 10.492 1 79.19 146 HIS B CA 1
ATOM 2564 C C . HIS B 1 146 ? 10.141 -13.07 11.008 1 79.19 146 HIS B C 1
ATOM 2566 O O . HIS B 1 146 ? 10.969 -13.82 11.523 1 79.19 146 HIS B O 1
ATOM 2572 N N . GLU B 1 147 ? 8.891 -13.32 10.93 1 75.12 147 GLU B N 1
ATOM 2573 C CA . GLU B 1 147 ? 8.391 -14.617 11.359 1 75.12 147 GLU B CA 1
ATOM 2574 C C . GLU B 1 147 ? 8.977 -15.742 10.516 1 75.12 147 GLU B C 1
ATOM 2576 O O . GLU B 1 147 ? 9.227 -16.844 11.016 1 75.12 147 GLU B O 1
ATOM 2581 N N . PHE B 1 148 ? 9.242 -15.406 9.344 1 67.25 148 PHE B N 1
ATOM 2582 C CA . PHE B 1 148 ? 9.797 -16.406 8.445 1 67.25 148 PHE B CA 1
ATOM 2583 C C . PHE B 1 148 ? 11.281 -16.625 8.719 1 67.25 148 PHE B C 1
ATOM 2585 O O . PHE B 1 148 ? 11.773 -17.75 8.695 1 67.25 148 PHE B O 1
ATOM 2592 N N . THR B 1 149 ? 12.031 -15.508 8.984 1 63.94 149 THR B N 1
ATOM 2593 C CA . THR B 1 149 ? 13.461 -15.594 9.25 1 63.94 149 THR B CA 1
ATOM 2594 C C . THR B 1 149 ? 13.727 -16.109 10.664 1 63.94 149 THR B C 1
ATOM 2596 O O . THR B 1 149 ? 14.758 -16.719 10.93 1 63.94 149 THR B O 1
ATOM 2599 N N . ALA B 1 150 ? 12.898 -15.312 11.68 1 58.09 150 ALA B N 1
ATOM 2600 C CA . ALA B 1 150 ? 13.062 -15.805 13.039 1 58.09 150 ALA B CA 1
ATOM 2601 C C . ALA B 1 150 ? 12.672 -17.281 13.148 1 58.09 150 ALA B C 1
ATOM 2603 O O . ALA B 1 150 ? 11.547 -17.656 12.82 1 58.09 150 ALA B O 1
ATOM 2604 N N . GLY B 1 151 ? 13.078 -18.156 12.539 1 48.22 151 GLY B N 1
ATOM 2605 C CA . GLY B 1 151 ? 12.781 -19.531 12.898 1 48.22 151 GLY B CA 1
ATOM 2606 C C . GLY B 1 151 ? 12.07 -19.656 14.234 1 48.22 151 GLY B C 1
ATOM 2607 O O . GLY B 1 151 ? 12.016 -18.703 15.008 1 48.22 151 GLY B O 1
ATOM 2608 N N . ALA B 1 152 ? 11.258 -21.062 14.688 1 43.47 152 ALA B N 1
ATOM 2609 C CA . ALA B 1 152 ? 10.438 -21.5 15.812 1 43.47 152 ALA B CA 1
ATOM 2610 C C . ALA B 1 152 ? 11 -21 17.125 1 43.47 152 ALA B C 1
ATOM 2612 O O . ALA B 1 152 ? 10.414 -21.203 18.188 1 43.47 152 ALA B O 1
ATOM 2613 N N . GLY B 1 153 ? 12.281 -20.781 17.25 1 41.06 153 GLY B N 1
ATOM 2614 C CA . GLY B 1 153 ? 12.773 -20.781 18.625 1 41.06 153 GLY B CA 1
ATOM 2615 C C . GLY B 1 153 ? 12.508 -19.484 19.359 1 41.06 153 GLY B C 1
ATOM 2616 O O . GLY B 1 153 ? 11.898 -19.484 20.438 1 41.06 153 GLY B O 1
ATOM 2617 N N . ASP B 1 154 ? 13.492 -18.531 19.453 1 40.91 154 ASP B N 1
ATOM 2618 C CA . ASP B 1 154 ? 13.484 -17.562 20.547 1 40.91 154 ASP B CA 1
ATOM 2619 C C . ASP B 1 154 ? 12.492 -16.438 20.266 1 40.91 154 ASP B C 1
ATOM 2621 O O . ASP B 1 154 ? 12.711 -15.625 19.359 1 40.91 154 ASP B O 1
ATOM 2625 N N . ASP B 1 155 ? 11.203 -16.672 20.328 1 42.44 155 ASP B N 1
ATOM 2626 C CA . ASP B 1 155 ? 9.938 -15.945 20.328 1 42.44 155 ASP B CA 1
ATOM 2627 C C . ASP B 1 155 ? 10.109 -14.547 20.906 1 42.44 155 ASP B C 1
ATOM 2629 O O . ASP B 1 155 ? 9.18 -13.734 20.891 1 42.44 155 ASP B O 1
ATOM 2633 N N . THR B 1 156 ? 11.008 -14.352 21.953 1 40.56 156 THR B N 1
ATOM 2634 C CA . THR B 1 156 ? 10.828 -13.328 22.984 1 40.56 156 THR B CA 1
ATOM 2635 C C . THR B 1 156 ? 11.281 -11.961 22.469 1 40.56 156 THR B C 1
ATOM 2637 O O . THR B 1 156 ? 11.164 -10.961 23.188 1 40.56 156 THR B O 1
ATOM 2640 N N . GLN B 1 157 ? 12.352 -11.969 21.594 1 39.41 157 GLN B N 1
ATOM 2641 C CA . GLN B 1 157 ? 12.906 -10.625 21.578 1 39.41 157 GLN B CA 1
ATOM 2642 C C . GLN B 1 157 ? 12.078 -9.695 20.688 1 39.41 157 GLN B C 1
ATOM 2644 O O . GLN B 1 157 ? 11.883 -9.961 19.5 1 39.41 157 GLN B O 1
ATOM 2649 N N . GLU B 1 158 ? 11.07 -9.062 21.125 1 43.72 158 GLU B N 1
ATOM 2650 C CA . GLU B 1 158 ? 10.414 -7.891 20.531 1 43.72 158 GLU B CA 1
ATOM 2651 C C . GLU B 1 158 ? 11.359 -7.137 19.609 1 43.72 158 GLU B C 1
ATOM 2653 O O . GLU B 1 158 ? 12.453 -6.746 20.016 1 43.72 158 GLU B O 1
ATOM 2658 N N . ASN B 1 159 ? 11.477 -7.445 18.359 1 45.44 159 ASN B N 1
ATOM 2659 C CA . ASN B 1 159 ? 12.312 -6.688 17.438 1 45.44 159 ASN B CA 1
ATOM 2660 C C . ASN B 1 159 ? 12.094 -5.184 17.594 1 45.44 159 ASN B C 1
ATOM 2662 O O . ASN B 1 159 ? 10.969 -4.699 17.453 1 45.44 159 ASN B O 1
ATOM 2666 N N . PRO B 1 160 ? 12.812 -4.438 18.25 1 44.56 160 PRO B N 1
ATOM 2667 C CA . PRO B 1 160 ? 12.695 -2.994 18.469 1 44.56 160 PRO B CA 1
ATOM 2668 C C . PRO B 1 160 ? 12.078 -2.262 17.281 1 44.56 160 PRO B C 1
ATOM 2670 O O . PRO B 1 160 ? 11.594 -1.136 17.422 1 44.56 160 PRO B O 1
ATOM 2673 N N . ALA B 1 161 ? 12.203 -2.955 16.156 1 48.97 161 ALA B N 1
ATOM 2674 C CA . ALA B 1 161 ? 11.734 -2.309 14.938 1 48.97 161 ALA B CA 1
ATOM 2675 C C . ALA B 1 161 ? 10.219 -2.176 14.938 1 48.97 161 ALA B C 1
ATOM 2677 O O . ALA B 1 161 ? 9.672 -1.225 14.375 1 48.97 161 ALA B O 1
ATOM 2678 N N . ASP B 1 162 ? 9.32 -3.211 15.727 1 55.41 162 ASP B N 1
ATOM 2679 C CA . ASP B 1 162 ? 7.863 -3.201 15.75 1 55.41 162 ASP B CA 1
ATOM 2680 C C . ASP B 1 162 ? 7.336 -2.02 16.562 1 55.41 162 ASP B C 1
ATOM 2682 O O . ASP B 1 162 ? 6.395 -1.341 16.141 1 55.41 162 ASP B O 1
ATOM 2686 N N . ALA B 1 163 ? 7.738 -2.006 17.953 1 50.16 163 ALA B N 1
ATOM 2687 C CA . ALA B 1 163 ? 7.289 -0.96 18.859 1 50.16 163 ALA B CA 1
ATOM 2688 C C . ALA B 1 163 ? 7.438 0.421 18.234 1 50.16 163 ALA B C 1
ATOM 2690 O O . ALA B 1 163 ? 6.586 1.292 18.422 1 50.16 163 ALA B O 1
ATOM 2691 N N . ASN B 1 164 ? 8.07 0.396 17.188 1 83.06 164 ASN B N 1
ATOM 2692 C CA . ASN B 1 164 ? 8.461 1.648 16.547 1 83.06 164 ASN B CA 1
ATOM 2693 C C . ASN B 1 164 ? 7.5 2.031 15.43 1 83.06 164 ASN B C 1
ATOM 2695 O O . ASN B 1 164 ? 7.148 3.203 15.281 1 83.06 164 ASN B O 1
ATOM 2699 N N . PHE B 1 165 ? 6.605 0.971 15.078 1 90.62 165 PHE B N 1
ATOM 2700 C CA . PHE B 1 165 ? 5.723 1.282 13.953 1 90.62 165 PHE B CA 1
ATOM 2701 C C . PHE B 1 165 ? 4.445 1.956 14.445 1 90.62 165 PHE B C 1
ATOM 2703 O O . PHE B 1 165 ? 4.023 2.973 13.891 1 90.62 165 PHE B O 1
ATOM 2710 N N . GLU B 1 166 ? 3.877 1.395 15.594 1 94.19 166 GLU B N 1
ATOM 2711 C CA . GLU B 1 166 ? 2.633 1.943 16.125 1 94.19 166 GLU B CA 1
ATOM 2712 C C . GLU B 1 166 ? 2.812 3.393 16.578 1 94.19 166 GLU B C 1
ATOM 2714 O O . 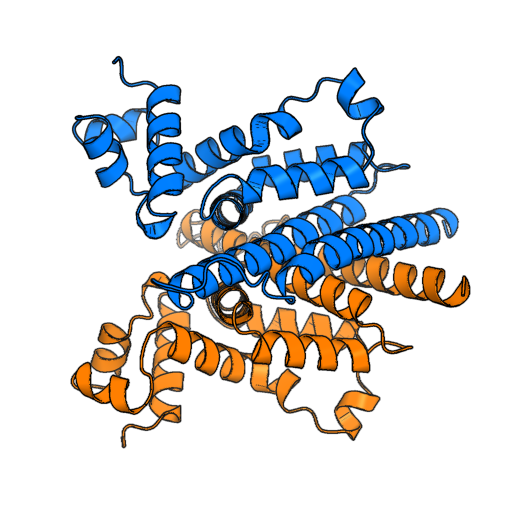GLU B 1 166 ? 1.953 4.238 16.312 1 94.19 166 GLU B O 1
ATOM 2719 N N . GLU B 1 167 ? 3.873 3.654 17.266 1 95.94 167 GLU B N 1
ATOM 2720 C CA . GLU B 1 167 ? 4.148 5.016 17.719 1 95.94 167 GLU B CA 1
ATOM 2721 C C . GLU B 1 167 ? 4.301 5.973 16.547 1 95.94 167 GLU B C 1
ATOM 2723 O O . GLU B 1 167 ? 3.697 7.047 16.531 1 95.94 167 GLU B O 1
ATOM 2728 N N . ARG B 1 168 ? 5.094 5.59 15.539 1 96.69 168 ARG B N 1
ATOM 2729 C CA . ARG B 1 168 ? 5.312 6.422 14.359 1 96.69 168 ARG B CA 1
ATOM 2730 C C . ARG B 1 168 ? 4.023 6.586 13.562 1 96.69 168 ARG B C 1
ATOM 2732 O O . ARG B 1 168 ? 3.758 7.66 13.016 1 96.69 168 ARG B O 1
ATOM 2739 N N . PHE B 1 169 ? 3.266 5.508 13.562 1 98.31 169 PHE B N 1
ATOM 2740 C CA . PHE B 1 169 ? 1.969 5.547 12.906 1 98.31 169 PHE B CA 1
ATOM 2741 C C . PHE B 1 169 ? 1.07 6.605 13.531 1 98.31 169 PHE B C 1
ATOM 2743 O O . PHE B 1 169 ? 0.523 7.461 12.836 1 98.31 169 PHE B O 1
ATOM 2750 N N . ASN B 1 170 ? 0.942 6.559 14.844 1 98.31 170 ASN B N 1
ATOM 2751 C CA . ASN B 1 170 ? 0.095 7.508 15.562 1 98.31 170 ASN B CA 1
ATOM 2752 C C . ASN B 1 170 ? 0.595 8.938 15.398 1 98.31 170 ASN B C 1
ATOM 2754 O O . ASN B 1 170 ? -0.203 9.867 15.258 1 98.31 170 ASN B O 1
ATOM 2758 N N . GLN B 1 171 ? 1.855 9.117 15.406 1 98.12 171 GLN B N 1
ATOM 2759 C CA . GLN B 1 171 ? 2.434 10.445 15.203 1 98.12 171 GLN B CA 1
ATOM 2760 C C . GLN B 1 171 ? 2.197 10.93 13.773 1 98.12 171 GLN B C 1
ATOM 2762 O O . GLN B 1 171 ? 2.012 12.133 13.547 1 98.12 171 GLN B O 1
ATOM 2767 N N . GLY B 1 172 ? 2.264 9.992 12.789 1 98.69 172 GLY B N 1
ATOM 2768 C CA . GLY B 1 172 ? 1.934 10.352 11.422 1 98.69 172 GLY B CA 1
ATOM 2769 C C . GLY B 1 172 ? 0.515 10.867 11.266 1 98.69 172 GLY B C 1
ATOM 2770 O O . GLY B 1 172 ? 0.284 11.859 10.57 1 98.69 172 GLY B O 1
ATOM 2771 N N . ILE B 1 173 ? -0.433 10.18 11.945 1 98.81 173 ILE B N 1
ATOM 2772 C CA . ILE B 1 173 ? -1.817 10.641 11.938 1 98.81 173 ILE B CA 1
ATOM 2773 C C . ILE B 1 173 ? -1.895 12.047 12.531 1 98.81 173 ILE B C 1
ATOM 2775 O O . ILE B 1 173 ? -2.578 12.922 11.984 1 98.81 173 ILE B O 1
ATOM 2779 N N . GLU B 1 174 ? -1.199 12.273 13.617 1 98.38 174 GLU B N 1
ATOM 2780 C CA . GLU B 1 174 ? -1.193 13.578 14.273 1 98.38 174 GLU B CA 1
ATOM 2781 C C . GLU B 1 174 ? -0.656 14.664 13.336 1 98.38 174 GLU B C 1
ATOM 2783 O O . GLU B 1 174 ? -1.203 15.766 13.281 1 98.38 174 GLU B O 1
ATOM 2788 N N . ILE B 1 175 ? 0.425 14.422 12.641 1 98.5 175 ILE B N 1
ATOM 2789 C CA . ILE B 1 175 ? 1.012 15.367 11.695 1 98.5 175 ILE B CA 1
ATOM 2790 C C . ILE B 1 175 ? -0.034 15.781 10.664 1 98.5 175 ILE B C 1
ATOM 2792 O O . ILE B 1 175 ? -0.194 16.969 10.375 1 98.5 175 ILE B O 1
ATOM 2796 N N . ILE B 1 176 ? -0.76 14.828 10.109 1 98.75 176 ILE B N 1
ATOM 2797 C CA . ILE B 1 176 ? -1.759 15.094 9.078 1 98.75 176 ILE B CA 1
ATOM 2798 C C . ILE B 1 176 ? -2.893 15.93 9.664 1 98.75 176 ILE B C 1
ATOM 2800 O O . ILE B 1 176 ? -3.322 16.906 9.055 1 98.75 176 ILE B O 1
ATOM 2804 N N . LEU B 1 177 ? -3.35 15.562 10.883 1 98.44 177 LEU B N 1
ATOM 2805 C CA . LEU B 1 177 ? -4.457 16.266 11.516 1 98.44 177 LEU B CA 1
ATOM 2806 C C . LEU B 1 177 ? -4.066 17.703 11.852 1 98.44 177 LEU B C 1
ATOM 2808 O O . LEU B 1 177 ? -4.859 18.625 11.656 1 98.44 177 LEU B O 1
ATOM 2812 N N . VAL B 1 178 ? -2.859 17.922 12.375 1 97.81 178 VAL B N 1
ATOM 2813 C CA . VAL B 1 178 ? -2.369 19.25 12.68 1 97.81 178 VAL B CA 1
ATOM 2814 C C . VAL B 1 178 ? -2.254 20.062 11.391 1 97.81 178 VAL B C 1
ATOM 2816 O O . VAL B 1 178 ? -2.555 21.266 11.375 1 97.81 178 VAL B O 1
ATOM 2819 N N . GLY B 1 179 ? -1.792 19.406 10.281 1 98.12 179 GLY B N 1
ATOM 2820 C CA . GLY B 1 179 ? -1.734 20.078 8.992 1 98.12 179 GLY B CA 1
ATOM 2821 C C . GLY B 1 179 ? -3.092 20.531 8.492 1 98.12 179 GLY B C 1
ATOM 2822 O O . GLY B 1 179 ? -3.225 21.641 7.973 1 98.12 179 GLY B O 1
ATOM 2823 N N . LEU B 1 180 ? -4.102 19.703 8.688 1 97.5 180 LEU B N 1
ATOM 2824 C CA . LEU B 1 180 ? -5.465 20.047 8.297 1 97.5 180 LEU B CA 1
ATOM 2825 C C . LEU B 1 180 ? -5.977 21.234 9.102 1 97.5 180 LEU B C 1
ATOM 2827 O O . LEU B 1 180 ? -6.613 22.141 8.547 1 97.5 180 LEU B O 1
ATOM 2831 N N . ASP B 1 181 ? -5.707 21.188 10.414 1 95.81 181 ASP B N 1
ATOM 2832 C CA . ASP B 1 181 ? -6.113 22.297 11.281 1 95.81 181 ASP B CA 1
ATOM 2833 C C . ASP B 1 181 ? -5.445 23.594 10.852 1 95.81 181 ASP B C 1
ATOM 2835 O O . ASP B 1 181 ? -6.098 24.641 10.797 1 95.81 181 ASP B O 1
ATOM 2839 N N . ALA B 1 182 ? -4.141 23.531 10.516 1 94.88 182 ALA B N 1
ATOM 2840 C CA . ALA B 1 182 ? -3.363 24.703 10.141 1 94.88 182 ALA B CA 1
ATOM 2841 C C . ALA B 1 182 ? -3.848 25.281 8.812 1 94.88 182 ALA B C 1
ATOM 2843 O O . ALA B 1 182 ? -3.846 26.5 8.625 1 94.88 182 ALA B O 1
ATOM 2844 N N . LEU B 1 183 ? -4.25 24.453 7.891 1 92.75 183 LEU B N 1
ATOM 2845 C CA . LEU B 1 183 ? -4.719 24.891 6.582 1 92.75 183 LEU B CA 1
ATOM 2846 C C . LEU B 1 183 ? -6.148 25.422 6.664 1 92.75 183 LEU B C 1
ATOM 2848 O O . LEU B 1 183 ? -6.559 26.25 5.844 1 92.75 183 LEU B O 1
ATOM 2852 N N . GLY B 1 184 ? -7.043 24.75 7.422 1 81.56 184 GLY B N 1
ATOM 2853 C CA . GLY B 1 184 ? -8.391 25.266 7.648 1 81.56 184 GLY B CA 1
ATOM 2854 C C . GLY B 1 184 ? -8.406 26.609 8.328 1 81.56 184 GLY B C 1
ATOM 2855 O O . GLY B 1 184 ? -9.32 27.422 8.102 1 81.56 184 GLY B O 1
ATOM 2856 N N . HIS B 1 185 ? -7.535 26.844 9.203 1 63.88 185 HIS B N 1
ATOM 2857 C CA . HIS B 1 185 ? -7.434 28.141 9.859 1 63.88 185 HIS B CA 1
ATOM 2858 C C . HIS B 1 185 ? -6.875 29.203 8.922 1 63.88 185 HIS B C 1
ATOM 2860 O O . HIS B 1 185 ? -7.043 30.406 9.156 1 63.88 185 HIS B O 1
ATOM 2866 N N . ILE B 1 186 ? -6.156 28.766 7.945 1 47.38 186 ILE B N 1
ATOM 2867 C CA . ILE B 1 186 ? -5.676 29.75 6.98 1 47.38 186 ILE B CA 1
ATOM 2868 C C . ILE B 1 186 ? -6.801 30.109 6.016 1 47.38 186 ILE B C 1
ATOM 2870 O O . ILE B 1 186 ? -6.793 31.203 5.43 1 47.38 186 ILE B O 1
ATOM 2874 N N . ARG B 1 187 ? -7.887 29.375 5.871 1 41.69 187 ARG B N 1
ATOM 2875 C CA . ARG B 1 187 ? -8.984 29.953 5.105 1 41.69 187 ARG B CA 1
ATOM 2876 C C . ARG B 1 187 ? -9.914 30.75 6.008 1 41.69 187 ARG B C 1
ATOM 2878 O O . ARG B 1 187 ? -10.156 30.375 7.16 1 41.69 187 ARG B O 1
#

Foldseek 3Di:
DDDDLVLLLVLLQVCQQVPRDVQSALCNSCVSVVHHSVVCCVVPVGVLSSLLSNLCVLCVVLLVDDPVRLQPAALLRSLVVSLVSQLVTRCSLVSNVSNCVDVVVVVSQLQSSLSRAPHRDNVLSVVSVVLSSVLSNVLNVVVVVCPVVVPDDDPPDPPVVNVVSVVVNSVVNVVSNVVVVVVVVVD/DDDDLVLLLVLLQVCQQVPRDVQSALCNSCVSVVHHSVVCCVPPVGVLRSLLSNLCVLCVVLLVDDPVRLQPAALLRSLVVSLVSQLVTRCSLVSNVSNCVDVVVVVSQLQSSLSRAPHRDSVLSVVSVVLSSVLSNVLNVVVVVCPVVVPPPDPPDPPVVNVVSVVVNSVVNVVSNVVVVVVVVVD

Secondary structure (DSSP, 8-state):
----HHHHHHHHHHHHHHT-GGG--HHHHHHHHTS-HHHHTTT-SSHHHHHHHHHHHHTHHHHT--HHHHHH--HHHHHHHHHHHHHTSTTHHHHHHHHTTSHHHHHHHHHHHHHTSSS--HHHHHHHHHHHHHHHHHHHHHHHHHHHHS-SS------HHHHHHHHHHHHHHHHHHHHHHHHHHH-/----HHHHHHHHHHHHHHT-GGG--HHHHHHHHTS-HHHHTTT-SSHHHHHHHHHHHHTHHHHT--HHHHHH--HHHHHHHHHHHHHTSTTHHHHHHHHTTSHHHHHHHHHHHHHTSSS--HHHHHHHHHHHHHHHHHHHHHHHHHHHHS-SS------HHHHHHHHHHHHHHHHHHHHHHHHHHH-

Nearest PDB structures (foldseek):
  5xs9-assembly1_A  TM=8.223E-01  e=2.301E-09  Mycolicibacterium smegmatis MC2 155
  5yej-assembly1_A-2  TM=8.176E-01  e=1.160E-08  Mycolicibacterium smegmatis MC2 155
  5xs9-assembly1_B  TM=8.212E-01  e=2.483E-08  Mycolicibacterium smegmatis MC2 155
  3vpr-assembly2_D  TM=6.001E-01  e=8.716E-04  Thermus thermophilus HB8
  7w2q-assembly1_B  TM=5.579E-01  e=2.436E-02  Pseudomonas aeruginosa PAO1

Solvent-accessible surface area (backbone atoms only — not comparable to full-atom values): 19736 Å² total; per-residue (Å²): 131,80,91,41,69,65,54,52,40,51,43,38,52,51,39,15,55,75,71,13,61,92,60,50,39,64,59,49,38,20,54,75,69,71,47,62,49,73,64,49,45,80,75,32,83,44,61,67,55,46,36,38,52,40,33,49,59,60,41,34,80,68,74,65,52,49,72,70,54,43,72,71,40,43,38,68,55,52,52,52,47,52,49,52,44,25,70,72,32,47,51,29,31,54,39,40,50,62,29,42,39,39,64,66,58,38,49,52,53,29,49,54,40,11,59,18,33,100,61,70,36,69,50,60,15,47,37,50,52,20,22,52,46,22,43,42,36,31,52,51,47,30,54,52,50,45,54,63,72,51,56,96,72,84,83,73,70,75,58,70,71,56,75,46,47,62,56,42,48,54,50,29,52,48,29,39,53,49,8,49,53,57,54,55,68,70,97,132,79,90,42,68,65,54,52,38,50,43,39,51,51,39,15,56,74,71,14,60,92,60,51,37,65,57,51,38,19,54,74,70,71,46,61,50,73,65,49,45,78,74,32,82,45,62,66,55,45,36,38,53,40,33,49,58,60,40,34,82,70,74,65,52,49,72,68,54,44,72,70,40,43,38,67,55,52,52,51,49,52,49,54,44,25,70,72,31,48,51,28,32,55,39,40,50,62,28,41,39,40,62,67,59,36,49,52,52,30,48,54,38,12,58,17,34,98,63,71,36,69,50,59,15,48,37,51,50,20,22,52,46,22,44,42,36,32,52,50,47,30,53,54,50,46,58,65,68,50,57,96,66,85,82,74,70,74,56,71,72,57,74,45,47,61,56,42,47,54,50,30,52,48,29,38,51,48,6,47,53,57,55,56,68,69,98

Sequence (374 aa):
MQLSKESIIGAAVSILSEFGLSDMTMRRVAKQLNVAPGALYWHFKNKQELIDATSRYLLAPVLGRNDEQRASISAQETCAEMRSLMMQTKDGAEVISAALSNQQLRQELESLISDSLKEPNEVGAFTLLHFVVGAVLTEQTQLQMHEFTAGAGDDTQENPADANFEERFNQGIEIILVGLDALGHIRMQLSKESIIGAAVSILSEFGLSDMTMRRVAKQLNVAPGALYWHFKNKQELIDATSRYLLAPVLGRNDEQRASISAQETCAEMRSLMMQTKDGAEVISAALSNQQLRQELESLISDSLKEPNEVGAFTLLHFVVGAVLTEQTQLQMHEFTAGAGDDTQENPADANFEERFNQGIEIILVGLDALGHIR

pLDDT: mean 90.82, std 15.02, range [39.41, 98.94]

Organism: Corynebacterium glutamicum (strain ATCC 13032 / DSM 20300 / JCM 1318 / BCRC 11384 / CCUG 27702 / LMG 3730 / NBRC 12168 / NCIMB 10025 / NRRL B-2784 / 534) (NCBI:txid196627)

InterPro domains:
  IPR001647 DNA-binding HTH domain, TetR-type [PF00440] (8-53)
  IPR001647 DNA-binding HTH domain, TetR-type [PR00455] (8-21)
  IPR001647 DNA-binding HTH domain, TetR-type [PR00455] (29-52)
  IPR001647 DNA-binding HTH domain, TetR-type [PS50977] (2-62)
  IPR003012 Tetracycline transcriptional regulator, TetR [PR00400] (20-43)
  IPR003012 Tetracycline transcriptional regulator, TetR [PR00400] (121-140)
  IPR009057 Homedomain-like superfamily [SSF46689] (2-65)
  IPR023772 DNA-binding HTH domain, TetR-type, conserved site [PS01081] (20-51)
  IPR036271 Tetracyclin repressor-like, C-terminal domain superfamily [SSF48498] (80-184)
  IPR050109 HTH-type, TetR-like transcriptional regulator [PTHR30055] (4-179)

Radius of gyration: 21.15 Å; Cα contacts (8 Å, |Δi|>4): 455; chains: 2; bounding box: 52×59×51 Å